Protein AF-A0A920VTR8-F1 (afdb_monomer_lite)

Foldseek 3Di:
DPPDDPVVQLVVLVVQLVV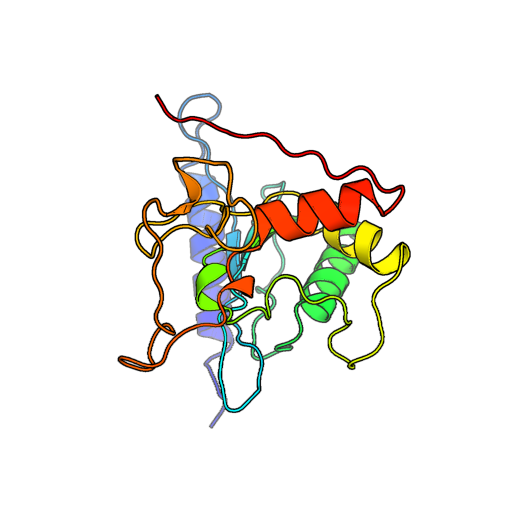QVVPDDPPPDHGWSWDKAFAWLPDPLTATFIWIKTKPDSDDDSGDDYVVNPRFVLVNLVVQVVCVVVVIHIAIEGEPLLLRLLPNDDLAHSVRHGDDPVVVVSCCRHHLYYDQADPQFGLAAACVLVVVDPCRHPRRDQAHPPPPRHGGNNNSSPNSVCVVVVVVPVDDRDDDDDDDD

Structure (mmCIF, N/CA/C/O backbone):
data_AF-A0A920VTR8-F1
#
_entry.id   AF-A0A920VTR8-F1
#
loop_
_atom_site.group_PDB
_atom_site.id
_atom_site.type_symbol
_atom_site.label_atom_id
_atom_site.label_alt_id
_atom_site.label_comp_id
_atom_site.label_asym_id
_atom_site.label_entity_id
_atom_site.label_seq_id
_atom_site.pdbx_PDB_ins_code
_atom_site.Cartn_x
_atom_site.Cartn_y
_atom_site.Cartn_z
_atom_site.occupancy
_atom_site.B_iso_or_equiv
_atom_site.auth_seq_id
_atom_site.auth_comp_id
_atom_site.auth_asym_id
_atom_site.auth_atom_id
_atom_site.pdbx_PDB_model_num
ATOM 1 N N . MET A 1 1 ? 19.580 -7.607 20.323 1.00 50.22 1 MET A N 1
ATOM 2 C CA . MET A 1 1 ? 18.677 -6.484 20.651 1.00 50.22 1 MET A CA 1
ATOM 3 C C . MET A 1 1 ? 17.473 -6.612 19.731 1.00 50.22 1 MET A C 1
ATOM 5 O O . MET A 1 1 ? 17.713 -6.859 18.552 1.00 50.22 1 MET A O 1
ATOM 9 N N . PRO A 1 2 ? 16.225 -6.585 20.230 1.00 65.44 2 PRO A N 1
ATOM 10 C CA . PRO A 1 2 ? 15.064 -6.648 19.347 1.00 65.44 2 PRO A CA 1
ATOM 11 C C . PRO A 1 2 ? 15.108 -5.474 18.361 1.00 65.44 2 PRO A C 1
ATOM 13 O O . PRO A 1 2 ? 15.588 -4.395 18.706 1.00 65.44 2 PRO A O 1
ATOM 16 N N . MET A 1 3 ? 14.662 -5.712 17.125 1.00 71.94 3 MET A N 1
ATOM 17 C CA . MET A 1 3 ? 14.711 -4.729 16.034 1.00 71.94 3 MET A CA 1
ATOM 18 C C . MET A 1 3 ? 13.893 -3.461 16.355 1.00 71.94 3 MET A C 1
ATOM 20 O O . MET A 1 3 ? 14.175 -2.405 15.798 1.00 71.94 3 MET A O 1
ATOM 24 N N . PHE A 1 4 ? 12.921 -3.561 17.270 1.00 74.75 4 PHE A N 1
ATOM 25 C CA . PHE A 1 4 ? 12.119 -2.458 17.801 1.00 74.75 4 PHE A CA 1
ATOM 26 C C . PHE A 1 4 ? 11.520 -2.811 19.176 1.00 74.75 4 PHE A C 1
ATOM 28 O O . PHE A 1 4 ? 11.505 -3.980 19.570 1.00 74.75 4 PHE A O 1
ATOM 35 N N . ASP A 1 5 ? 11.006 -1.808 19.897 1.00 87.00 5 ASP A N 1
ATOM 36 C CA . ASP A 1 5 ? 10.234 -2.001 21.133 1.00 87.00 5 ASP A CA 1
ATOM 37 C C . ASP A 1 5 ? 8.748 -2.226 20.812 1.00 87.00 5 ASP A C 1
ATOM 39 O O . ASP A 1 5 ? 8.039 -1.327 20.354 1.00 87.00 5 ASP A O 1
ATOM 43 N N . TYR A 1 6 ? 8.272 -3.446 21.059 1.00 86.88 6 TYR A N 1
ATOM 44 C CA . TYR A 1 6 ? 6.909 -3.864 20.732 1.00 86.88 6 TYR A CA 1
ATOM 45 C C . TYR A 1 6 ? 5.827 -3.064 21.470 1.00 86.88 6 TYR A C 1
ATOM 47 O O . TYR A 1 6 ? 4.782 -2.752 20.895 1.00 86.88 6 TYR A O 1
ATOM 55 N N . ASN A 1 7 ? 6.069 -2.707 22.733 1.00 90.75 7 ASN A N 1
ATOM 56 C CA . ASN A 1 7 ? 5.087 -1.993 23.546 1.00 90.75 7 ASN A CA 1
ATOM 57 C C . ASN A 1 7 ? 4.967 -0.539 23.100 1.00 90.75 7 ASN A C 1
ATOM 59 O O . ASN A 1 7 ? 3.853 -0.020 23.006 1.00 90.75 7 ASN A O 1
ATOM 63 N N . VAL A 1 8 ? 6.094 0.095 22.769 1.00 91.88 8 VAL A N 1
ATOM 64 C CA . VAL A 1 8 ? 6.104 1.450 22.202 1.00 91.88 8 VAL A CA 1
ATOM 65 C C . VAL A 1 8 ? 5.344 1.478 20.877 1.00 91.88 8 VAL A C 1
ATOM 67 O O . VAL A 1 8 ? 4.466 2.318 20.706 1.00 91.88 8 VAL A O 1
ATOM 70 N N . HIS A 1 9 ? 5.597 0.523 19.976 1.00 90.88 9 HIS A N 1
ATOM 71 C CA . HIS A 1 9 ? 4.894 0.451 18.690 1.00 90.88 9 HIS A CA 1
ATOM 72 C C . HIS A 1 9 ? 3.377 0.284 18.843 1.00 90.88 9 HIS A C 1
ATOM 74 O O . HIS A 1 9 ? 2.613 0.987 18.184 1.00 90.88 9 HIS A O 1
ATOM 80 N N . LYS A 1 10 ? 2.927 -0.611 19.730 1.00 93.62 10 LYS A N 1
ATOM 81 C CA . LYS A 1 10 ? 1.494 -0.801 19.998 1.00 93.62 10 LYS A CA 1
ATOM 82 C C . LYS A 1 10 ? 0.837 0.431 20.606 1.00 93.62 10 LYS A C 1
ATOM 84 O O . LYS A 1 10 ? -0.283 0.770 20.239 1.00 93.62 10 LYS A O 1
ATOM 89 N N . THR A 1 11 ? 1.524 1.085 21.538 1.00 96.25 11 THR A N 1
ATOM 90 C CA . THR A 1 11 ? 0.984 2.265 22.222 1.00 96.25 11 THR A CA 1
ATOM 91 C C . THR A 1 11 ? 0.868 3.434 21.248 1.00 96.25 11 THR A C 1
ATOM 93 O O . THR A 1 11 ? -0.196 4.034 21.163 1.00 96.25 11 THR A O 1
ATOM 96 N N . ALA A 1 12 ? 1.895 3.673 20.426 1.00 95.81 12 ALA A N 1
ATOM 97 C CA . ALA A 1 12 ? 1.856 4.689 19.375 1.00 95.81 12 ALA A CA 1
ATOM 98 C C . ALA A 1 12 ? 0.748 4.416 18.342 1.00 95.81 12 ALA A C 1
ATOM 100 O O . ALA A 1 12 ? 0.019 5.328 17.965 1.00 95.81 12 ALA A O 1
ATOM 101 N N . TRP A 1 13 ? 0.577 3.160 17.912 1.00 97.00 13 TRP A N 1
ATOM 102 C CA . TRP A 1 13 ? -0.510 2.789 17.001 1.00 97.00 13 TRP A CA 1
ATOM 103 C C . TRP A 1 13 ? -1.890 3.084 17.591 1.00 97.00 13 TRP A C 1
ATOM 105 O O . TRP A 1 13 ? -2.723 3.719 16.948 1.00 97.00 13 TRP A O 1
ATOM 115 N N . LYS A 1 14 ? -2.108 2.671 18.842 1.00 97.75 14 LYS A N 1
ATOM 116 C CA . LYS A 1 14 ? -3.344 2.957 19.566 1.00 97.75 14 LYS A CA 1
ATOM 117 C C . LYS A 1 14 ? -3.599 4.464 19.664 1.00 97.75 14 LYS A C 1
ATOM 119 O O . LYS A 1 14 ? -4.710 4.906 19.399 1.00 97.75 14 LYS A O 1
ATOM 124 N N . GLU A 1 15 ? -2.581 5.256 19.997 1.00 97.75 15 GLU A N 1
ATOM 125 C CA . GLU A 1 15 ? -2.702 6.716 20.081 1.00 97.75 15 GLU A CA 1
ATOM 126 C C . GLU A 1 15 ? -3.083 7.354 18.738 1.00 97.75 15 GLU A C 1
ATOM 128 O O . GLU A 1 15 ? -3.915 8.263 18.722 1.00 97.75 15 GLU A O 1
ATOM 133 N N . ILE A 1 16 ? -2.527 6.868 17.620 1.00 96.81 16 ILE A N 1
ATOM 134 C CA . ILE A 1 16 ? -2.886 7.308 16.262 1.00 96.81 16 ILE A CA 1
ATOM 135 C C . ILE A 1 16 ? -4.359 7.008 15.977 1.00 96.81 16 ILE A C 1
ATOM 137 O O . ILE A 1 16 ? -5.099 7.912 15.583 1.00 96.81 16 ILE A O 1
ATOM 141 N N . ALA A 1 17 ? -4.794 5.769 16.216 1.00 97.44 17 ALA A N 1
ATOM 142 C CA . ALA A 1 17 ? -6.168 5.345 15.976 1.00 97.44 17 ALA A CA 1
ATOM 143 C C . ALA A 1 17 ? -7.169 6.147 16.825 1.00 97.44 17 ALA A C 1
ATOM 145 O O . ALA A 1 17 ? -8.130 6.707 16.303 1.00 97.44 17 ALA A O 1
ATOM 146 N N . GLU A 1 18 ? -6.902 6.301 18.124 1.00 97.50 18 GLU A N 1
ATOM 147 C CA . GLU A 1 18 ? -7.742 7.117 19.005 1.00 97.50 18 GLU A CA 1
ATOM 148 C C . GLU A 1 18 ? -7.711 8.605 18.628 1.00 97.50 18 GLU A C 1
ATOM 150 O O . GLU A 1 18 ? -8.688 9.317 18.847 1.00 97.50 18 GLU A O 1
ATOM 155 N N . SER A 1 19 ? -6.603 9.106 18.076 1.00 97.94 19 SER A N 1
ATOM 156 C CA . SER A 1 19 ? -6.522 10.485 17.593 1.00 97.94 19 SER A CA 1
ATOM 157 C C . SER A 1 19 ? -7.385 10.709 16.357 1.00 97.94 19 SER A C 1
ATOM 159 O O . SER A 1 19 ? -8.040 11.747 16.285 1.00 97.94 19 SER A O 1
ATOM 161 N N . ALA A 1 20 ? -7.419 9.760 15.417 1.00 97.38 20 ALA A N 1
ATOM 162 C CA . ALA A 1 20 ? -8.338 9.819 14.283 1.00 97.38 20 ALA A CA 1
ATOM 163 C C . ALA A 1 20 ? -9.785 9.909 14.790 1.00 97.38 20 ALA A C 1
ATOM 165 O O . ALA A 1 20 ? -10.469 10.892 14.524 1.00 97.38 20 ALA A O 1
ATOM 166 N N . GLU A 1 21 ? -10.192 8.984 15.660 1.00 97.06 21 GLU A N 1
ATOM 167 C CA . GLU A 1 21 ? -11.549 8.949 16.219 1.00 97.06 21 GLU A CA 1
ATOM 168 C C . GLU A 1 21 ? -11.934 10.226 16.975 1.00 97.06 21 GLU A C 1
ATOM 170 O O . GLU A 1 21 ? -13.023 10.762 16.781 1.00 97.06 21 GLU A O 1
ATOM 175 N N . ARG A 1 22 ? -11.038 10.769 17.810 1.00 97.69 22 ARG A N 1
ATOM 176 C CA . ARG A 1 22 ? -11.312 12.008 18.562 1.00 97.69 22 ARG A CA 1
ATOM 177 C C . ARG A 1 22 ? -11.532 13.232 17.674 1.00 97.69 22 ARG A C 1
ATOM 179 O O . ARG A 1 22 ? -12.145 14.187 18.142 1.00 97.69 22 ARG A O 1
ATOM 186 N N . ASN A 1 23 ? -10.991 13.234 16.457 1.00 97.50 23 ASN A N 1
ATOM 187 C CA . ASN A 1 23 ? -11.096 14.358 15.526 1.00 97.50 23 ASN A CA 1
ATOM 188 C C . ASN A 1 23 ? -12.103 14.102 14.398 1.00 97.50 23 ASN A C 1
ATOM 190 O O . ASN A 1 23 ? -12.326 14.995 13.585 1.00 97.50 23 ASN A O 1
ATOM 194 N N . TYR A 1 24 ? -12.718 12.919 14.331 1.00 96.62 24 TYR A N 1
ATOM 195 C CA . TYR A 1 24 ? -13.739 12.636 13.336 1.00 96.62 24 TYR A CA 1
ATOM 196 C C . TYR A 1 24 ? -15.007 13.455 13.609 1.00 96.62 24 TYR A C 1
ATOM 198 O O . TYR A 1 24 ? -15.687 13.278 14.621 1.00 96.62 24 TYR A O 1
ATOM 206 N N . GLU A 1 25 ? -15.360 14.333 12.672 1.00 96.88 25 GLU A N 1
ATOM 207 C CA . GLU A 1 25 ? -16.597 15.108 12.699 1.00 96.88 25 GLU A CA 1
ATOM 208 C C . GLU A 1 25 ? -17.406 14.826 11.421 1.00 96.88 25 GLU A C 1
ATOM 210 O O . GLU A 1 25 ? -17.111 15.407 10.369 1.00 96.88 25 GLU A O 1
ATOM 215 N N . PRO A 1 26 ? -18.450 13.973 11.478 1.00 94.56 26 PRO A N 1
ATOM 216 C CA . PRO A 1 26 ? -19.268 13.639 10.315 1.00 94.56 26 PRO A CA 1
ATOM 217 C C . PRO A 1 26 ? -19.757 14.877 9.554 1.00 94.56 26 PRO A C 1
ATOM 219 O O . PRO A 1 26 ? -20.365 15.783 10.127 1.00 94.56 26 PRO A O 1
ATOM 222 N N . GLY A 1 27 ? -19.484 14.917 8.248 1.00 95.75 27 GLY A N 1
ATOM 223 C CA . GLY A 1 27 ? -19.864 16.030 7.371 1.00 95.75 27 GLY A CA 1
ATOM 224 C C . GLY A 1 27 ? -19.030 17.309 7.528 1.00 95.75 27 GLY A C 1
ATOM 225 O O . GLY A 1 27 ? -19.319 18.290 6.846 1.00 95.75 27 GLY A O 1
ATOM 226 N N . LYS A 1 28 ? -18.003 17.317 8.389 1.00 97.19 28 LYS A N 1
ATOM 227 C CA . LYS A 1 28 ? -17.089 18.456 8.577 1.00 97.19 28 LYS A CA 1
ATOM 228 C C . LYS A 1 28 ? -15.625 18.083 8.381 1.00 97.19 28 LYS A C 1
ATOM 230 O O . LYS A 1 28 ? -14.916 18.780 7.664 1.00 97.19 28 LYS A O 1
ATOM 235 N N . PHE A 1 29 ? -15.177 17.002 9.012 1.00 96.25 29 PHE A N 1
ATOM 236 C CA . PHE A 1 29 ? -13.803 16.527 8.930 1.00 96.25 29 PHE A CA 1
ATOM 237 C C . PHE A 1 29 ? -13.770 15.004 9.026 1.00 96.25 29 PHE A C 1
ATOM 239 O O . PHE A 1 29 ? -14.134 14.419 10.044 1.00 96.25 29 PHE A O 1
ATOM 246 N N . THR A 1 30 ? -13.356 14.363 7.935 1.00 94.56 30 THR A N 1
ATOM 247 C CA . THR A 1 30 ? -13.228 12.905 7.871 1.00 94.56 30 THR A CA 1
ATOM 248 C C . THR A 1 30 ? -11.791 12.518 8.165 1.00 94.56 30 THR A C 1
ATOM 250 O O . THR A 1 30 ? -10.864 13.026 7.538 1.00 94.56 30 THR A O 1
ATOM 253 N N . THR A 1 31 ? -11.617 11.606 9.109 1.00 96.06 31 THR A N 1
ATOM 254 C CA . THR A 1 31 ? -10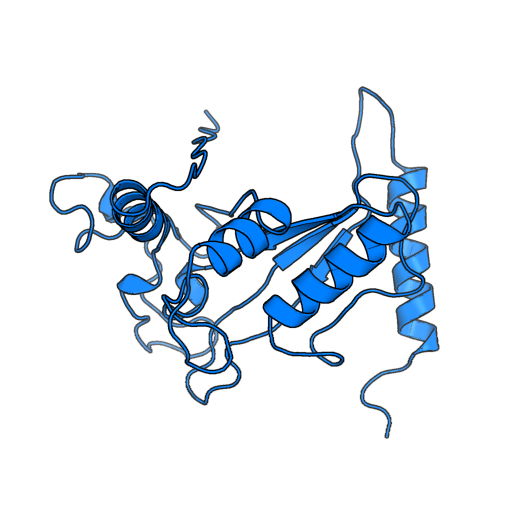.332 11.000 9.446 1.00 96.06 31 THR A CA 1
ATOM 255 C C . THR A 1 31 ? -10.361 9.531 9.074 1.00 96.06 31 THR A C 1
ATOM 257 O O . THR A 1 31 ? -11.423 8.914 9.071 1.00 96.06 31 THR A O 1
ATOM 260 N N . PHE A 1 32 ? -9.185 8.956 8.852 1.00 95.56 32 PHE A N 1
ATOM 261 C CA . PHE A 1 32 ? -9.030 7.525 8.638 1.00 95.56 32 PHE A CA 1
ATOM 262 C C . PHE A 1 32 ? -8.059 6.972 9.670 1.00 95.56 32 PHE A C 1
ATOM 264 O O . PHE A 1 32 ? -7.013 7.575 9.928 1.00 95.56 32 PHE A O 1
ATOM 271 N N . ILE A 1 33 ? -8.387 5.814 10.236 1.00 98.31 33 ILE A N 1
ATOM 272 C CA . ILE A 1 33 ? -7.392 5.009 10.935 1.00 98.31 33 ILE A CA 1
ATOM 273 C C . ILE A 1 33 ? -6.543 4.350 9.853 1.00 98.31 33 ILE A C 1
ATOM 275 O O . ILE A 1 33 ? -7.058 3.637 8.993 1.00 98.31 33 ILE A O 1
ATOM 279 N N . GLY A 1 34 ? -5.242 4.613 9.864 1.00 97.31 34 GLY A N 1
ATOM 280 C CA . GLY A 1 34 ? -4.362 4.124 8.817 1.00 97.31 34 GLY A CA 1
ATOM 281 C C . GLY A 1 34 ? -2.890 4.329 9.123 1.00 97.31 34 GLY A C 1
ATOM 282 O O . GLY A 1 34 ? -2.521 5.035 10.063 1.00 97.31 34 GLY A O 1
ATOM 283 N N . TYR A 1 35 ? -2.047 3.669 8.339 1.00 97.56 35 TYR A N 1
ATOM 284 C CA . TYR A 1 35 ? -0.598 3.694 8.506 1.00 97.56 35 TYR A CA 1
ATOM 285 C C . TYR A 1 35 ? 0.123 3.487 7.171 1.00 97.56 35 TYR A C 1
ATOM 287 O O . TYR A 1 35 ? -0.448 2.960 6.219 1.00 97.56 35 TYR A O 1
ATOM 295 N N . GLU A 1 36 ? 1.402 3.859 7.115 1.00 96.69 36 GLU A N 1
ATOM 296 C CA . GLU A 1 36 ? 2.257 3.557 5.967 1.00 96.69 36 GLU A CA 1
ATOM 297 C C . GLU A 1 36 ? 2.937 2.189 6.149 1.00 96.69 36 GLU A C 1
ATOM 299 O O . GLU A 1 36 ? 3.702 1.963 7.092 1.00 96.69 36 GLU A O 1
ATOM 304 N N . PHE A 1 37 ? 2.682 1.264 5.226 1.00 97.38 37 PHE A N 1
ATOM 305 C CA . PHE A 1 37 ? 3.479 0.060 5.040 1.00 97.38 37 PHE A CA 1
ATOM 306 C C . PHE A 1 37 ? 4.700 0.394 4.176 1.00 97.38 37 PHE A C 1
ATOM 308 O O . PHE A 1 37 ? 4.625 0.474 2.950 1.00 97.38 37 PHE A O 1
ATOM 315 N N . THR A 1 38 ? 5.841 0.593 4.833 1.00 92.81 38 THR A N 1
ATOM 316 C CA . THR A 1 38 ? 7.099 0.997 4.193 1.00 92.81 38 THR A CA 1
ATOM 317 C C . THR A 1 38 ? 7.994 -0.214 3.917 1.00 92.81 38 THR A C 1
ATOM 319 O O . THR A 1 38 ? 8.716 -0.674 4.805 1.00 92.81 38 THR A O 1
ATOM 322 N N . THR A 1 39 ? 7.997 -0.718 2.680 1.00 92.56 39 THR A N 1
ATOM 323 C CA . THR A 1 39 ? 8.918 -1.777 2.226 1.00 92.56 39 THR A CA 1
ATOM 324 C C . THR A 1 39 ? 9.605 -1.422 0.905 1.00 92.56 39 THR A C 1
ATOM 326 O O . THR A 1 39 ? 9.319 -0.398 0.285 1.00 92.56 39 THR A O 1
ATOM 329 N N . ASN A 1 40 ? 10.544 -2.265 0.479 1.00 89.31 40 ASN A N 1
ATOM 330 C CA . ASN A 1 40 ? 11.204 -2.165 -0.813 1.00 89.31 40 ASN A CA 1
ATOM 331 C C . ASN A 1 40 ? 11.309 -3.533 -1.503 1.00 89.31 40 ASN A C 1
ATOM 333 O O . ASN A 1 40 ? 10.991 -4.556 -0.903 1.00 89.31 40 ASN A O 1
ATOM 337 N N . SER A 1 41 ? 11.772 -3.541 -2.751 1.00 83.31 41 SER A N 1
ATOM 338 C CA . SER A 1 41 ? 11.938 -4.734 -3.596 1.00 83.31 41 SER A CA 1
ATOM 339 C C . SER A 1 41 ? 12.882 -5.817 -3.057 1.00 83.31 41 SER A C 1
ATOM 341 O O . SER A 1 41 ? 12.970 -6.883 -3.656 1.00 83.31 41 SER A O 1
ATOM 343 N N . GLY A 1 42 ? 13.614 -5.581 -1.962 1.00 78.31 42 GLY A N 1
ATOM 344 C CA . GLY A 1 42 ? 14.511 -6.564 -1.338 1.00 78.31 42 GLY A CA 1
ATOM 345 C C . GLY A 1 42 ? 15.777 -6.896 -2.136 1.00 78.31 42 GLY A C 1
ATOM 346 O O . GLY A 1 42 ? 16.683 -7.534 -1.603 1.00 78.31 42 GLY A O 1
ATOM 347 N N . ASP A 1 43 ? 15.871 -6.440 -3.384 1.00 76.25 43 ASP A N 1
ATOM 348 C CA . ASP A 1 43 ? 17.051 -6.555 -4.228 1.00 76.25 43 ASP A CA 1
ATOM 349 C C . ASP A 1 43 ? 18.076 -5.440 -3.955 1.00 76.25 43 ASP A C 1
ATOM 351 O O . ASP A 1 43 ? 17.827 -4.453 -3.257 1.00 76.25 43 ASP A O 1
ATOM 355 N N . LEU A 1 44 ? 19.280 -5.614 -4.509 1.00 63.38 44 LEU A N 1
ATOM 356 C CA . LEU A 1 44 ? 20.363 -4.633 -4.387 1.00 63.38 44 LEU A CA 1
ATOM 357 C C . LEU A 1 44 ? 19.992 -3.280 -4.998 1.00 63.38 44 LEU A C 1
ATOM 359 O O . LEU A 1 44 ? 20.488 -2.248 -4.541 1.00 63.38 44 LEU A O 1
ATOM 363 N N . GLU A 1 45 ? 19.119 -3.288 -6.003 1.00 67.38 45 GLU A N 1
ATOM 364 C CA . GLU A 1 45 ? 18.668 -2.090 -6.697 1.00 67.38 45 GLU A CA 1
ATOM 365 C C . GLU A 1 45 ? 17.834 -1.216 -5.758 1.00 67.38 45 GLU A C 1
ATOM 367 O O . GLU A 1 45 ? 18.038 0.002 -5.708 1.00 67.38 45 GLU A O 1
ATOM 372 N N . GLY A 1 46 ? 17.007 -1.834 -4.910 1.00 73.38 46 GLY A N 1
ATOM 373 C CA . GLY A 1 46 ? 16.028 -1.141 -4.089 1.00 73.38 46 GLY A CA 1
ATOM 374 C C . GLY A 1 46 ? 14.952 -0.484 -4.957 1.00 73.38 46 GLY A C 1
ATOM 375 O O . GLY A 1 46 ? 15.199 0.003 -6.056 1.00 73.38 46 GLY A O 1
ATOM 376 N N . GLY A 1 47 ? 13.734 -0.451 -4.449 1.00 85.00 47 GLY A N 1
ATOM 377 C CA . GLY A 1 47 ? 12.602 0.128 -5.156 1.00 85.00 47 GLY A CA 1
ATOM 378 C C . GLY A 1 47 ? 11.470 0.311 -4.175 1.00 85.00 47 GLY A C 1
ATOM 379 O O . GLY A 1 47 ? 11.166 -0.615 -3.427 1.00 85.00 47 GLY A O 1
ATOM 380 N N . ASN A 1 48 ? 10.891 1.505 -4.132 1.00 89.00 48 ASN A N 1
ATOM 381 C CA . ASN A 1 48 ? 9.820 1.812 -3.197 1.00 89.00 48 ASN A CA 1
ATOM 382 C C . ASN A 1 48 ? 8.610 0.926 -3.472 1.00 89.00 48 ASN A C 1
ATOM 384 O O . ASN A 1 48 ? 8.078 0.904 -4.579 1.00 89.00 48 ASN A O 1
ATOM 388 N N . LEU A 1 49 ? 8.164 0.226 -2.437 1.00 93.12 49 LEU A N 1
ATOM 389 C CA . LEU A 1 49 ? 6.940 -0.564 -2.437 1.00 93.12 49 LEU A CA 1
ATOM 390 C C . LEU A 1 49 ? 6.031 -0.084 -1.303 1.00 93.12 49 LEU A C 1
ATOM 392 O O . LEU A 1 49 ? 5.480 -0.878 -0.542 1.00 93.12 49 LEU A O 1
ATOM 396 N N . HIS A 1 50 ? 5.892 1.230 -1.162 1.00 95.00 50 HIS A N 1
ATOM 397 C CA . HIS A 1 50 ? 5.150 1.814 -0.056 1.00 95.00 50 HIS A CA 1
ATOM 398 C C . HIS A 1 50 ? 3.643 1.765 -0.328 1.00 95.00 50 HIS A C 1
ATOM 400 O O . HIS A 1 50 ? 3.211 1.924 -1.474 1.00 95.00 50 HIS A O 1
ATOM 406 N N . ARG A 1 51 ? 2.850 1.548 0.724 1.00 96.94 51 ARG A N 1
ATOM 407 C CA . ARG A 1 51 ? 1.389 1.676 0.689 1.00 96.94 51 ARG A CA 1
ATOM 408 C C . ARG A 1 51 ? 0.885 2.455 1.891 1.00 96.94 51 ARG A C 1
ATOM 410 O O . ARG A 1 51 ? 1.321 2.179 3.004 1.00 96.94 51 ARG A O 1
ATOM 417 N N . ASN A 1 52 ? -0.113 3.307 1.693 1.00 97.94 52 ASN A N 1
ATOM 418 C CA . ASN A 1 52 ? -0.966 3.744 2.797 1.00 97.94 52 ASN A CA 1
ATOM 419 C C . ASN A 1 52 ? -2.076 2.713 2.995 1.00 97.94 52 ASN A C 1
ATOM 421 O O . ASN A 1 52 ? -2.848 2.472 2.073 1.00 97.94 52 ASN A O 1
ATOM 425 N N . VAL A 1 53 ? -2.155 2.100 4.170 1.00 98.44 53 VAL A N 1
ATOM 426 C CA . VAL A 1 53 ? -3.228 1.170 4.534 1.00 98.44 53 VAL A CA 1
ATOM 427 C C . VAL A 1 53 ? -4.265 1.930 5.348 1.00 98.44 53 VAL A C 1
ATOM 429 O O . VAL A 1 53 ? -3.921 2.506 6.380 1.00 98.44 53 VAL A O 1
ATOM 432 N N . LEU A 1 54 ? -5.514 1.940 4.886 1.00 98.12 54 LEU A N 1
ATOM 433 C CA . LEU A 1 54 ? -6.639 2.629 5.518 1.00 98.12 54 LEU A CA 1
ATOM 434 C C . LEU A 1 54 ? -7.709 1.610 5.916 1.00 98.12 54 LEU A C 1
ATOM 436 O O . LEU A 1 54 ? -8.086 0.768 5.102 1.00 98.12 54 LEU A O 1
ATOM 440 N N . PHE A 1 55 ? -8.204 1.697 7.149 1.00 97.94 55 PHE A N 1
ATOM 441 C CA . PHE A 1 55 ? -9.280 0.845 7.657 1.00 97.94 55 PHE A CA 1
ATOM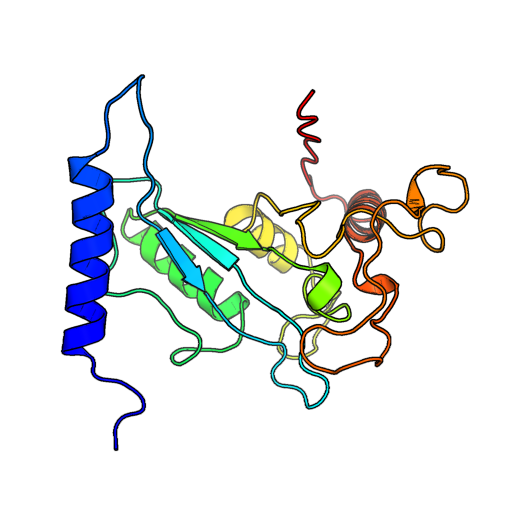 442 C C . PHE A 1 55 ? -10.648 1.490 7.416 1.00 97.94 55 PHE A C 1
ATOM 444 O O . PHE A 1 55 ? -10.799 2.706 7.538 1.00 97.94 55 PHE A O 1
ATOM 451 N N . GLU A 1 56 ? -11.645 0.668 7.079 1.00 95.12 56 GLU A N 1
ATOM 452 C CA . GLU A 1 56 ? -13.010 1.121 6.762 1.00 95.12 56 GLU A CA 1
ATOM 453 C C . GLU A 1 56 ? -13.748 1.685 7.990 1.00 95.12 56 GLU A C 1
ATOM 455 O O . GLU A 1 56 ? -14.607 2.557 7.869 1.00 95.12 56 GLU A O 1
ATOM 460 N N . SER A 1 57 ? -13.422 1.183 9.182 1.00 92.94 57 SER A N 1
ATOM 461 C CA . SER A 1 57 ? -14.172 1.452 10.410 1.00 92.94 57 SER A CA 1
ATOM 462 C C . SER A 1 57 ? -13.283 1.966 11.542 1.00 92.94 57 SER A C 1
ATOM 464 O O . SER A 1 57 ? -12.058 1.964 11.448 1.00 92.94 57 SER A O 1
ATOM 466 N N . SER A 1 58 ? -13.920 2.330 12.655 1.00 94.44 58 SER A N 1
ATOM 467 C CA . SER A 1 58 ? -13.255 2.657 13.922 1.00 94.44 58 SER A CA 1
ATOM 468 C C . SER A 1 58 ? -12.601 1.447 14.606 1.00 94.44 58 SER A C 1
ATOM 470 O O . SER A 1 58 ? -11.905 1.608 15.608 1.00 94.44 58 SER A O 1
ATOM 472 N N . ASN A 1 59 ? -12.833 0.224 14.107 1.00 95.12 59 ASN A N 1
ATOM 473 C CA . ASN A 1 59 ? -12.102 -0.963 14.542 1.00 95.12 59 ASN A CA 1
ATOM 474 C C . ASN A 1 59 ? -10.754 -1.036 13.817 1.00 95.12 59 ASN A C 1
ATOM 476 O O . ASN A 1 59 ? -10.630 -0.645 12.661 1.00 95.12 59 ASN A O 1
ATOM 480 N N . TYR A 1 60 ? -9.741 -1.570 14.493 1.00 95.75 60 TYR A N 1
ATOM 481 C CA . TYR A 1 60 ? -8.382 -1.668 13.968 1.00 95.75 60 TYR A CA 1
ATOM 482 C C . TYR A 1 60 ? -7.644 -2.857 14.598 1.00 95.75 60 TYR A C 1
ATOM 484 O O . TYR A 1 60 ? -8.009 -3.295 15.695 1.00 95.75 60 TYR A O 1
ATOM 492 N N . PRO A 1 61 ? -6.611 -3.416 13.938 1.00 96.56 61 PRO A N 1
ATOM 493 C CA . PRO A 1 61 ? -5.864 -4.533 14.499 1.00 96.56 61 PRO A CA 1
ATOM 494 C C . PRO A 1 61 ? -5.038 -4.074 15.703 1.00 96.56 61 PRO A C 1
ATOM 496 O O . PRO A 1 61 ? -4.649 -2.912 15.800 1.00 96.56 61 PRO A O 1
ATOM 499 N N . GLU A 1 62 ? -4.683 -5.004 16.594 1.00 94.94 62 GLU A N 1
ATOM 500 C CA . GLU A 1 62 ? -3.861 -4.708 17.779 1.00 94.94 62 GLU A CA 1
ATOM 501 C C . GLU A 1 62 ? -2.522 -4.027 17.429 1.00 94.94 62 GLU A C 1
ATOM 503 O O . GLU A 1 62 ? -1.991 -3.234 18.210 1.00 94.94 62 GLU A O 1
ATOM 508 N N . ARG A 1 63 ? -1.981 -4.326 16.244 1.00 94.69 63 ARG A N 1
ATOM 509 C CA . ARG A 1 63 ? -0.844 -3.628 15.645 1.00 94.69 63 ARG A CA 1
ATOM 510 C C . ARG A 1 63 ? -0.927 -3.651 14.113 1.00 94.69 63 ARG A C 1
ATOM 512 O O . ARG A 1 63 ? -1.553 -4.563 13.567 1.00 94.69 63 ARG A O 1
ATOM 519 N N . PRO A 1 64 ? -0.220 -2.746 13.421 1.00 95.88 64 PRO A N 1
ATOM 520 C CA . PRO A 1 64 ? -0.052 -2.806 11.972 1.00 95.88 64 PRO A CA 1
ATOM 521 C C . PRO A 1 64 ? 0.785 -4.012 11.512 1.00 95.88 64 PRO A C 1
ATOM 523 O O . PRO A 1 64 ? 1.671 -4.478 12.244 1.00 95.88 64 PRO A O 1
ATOM 526 N N . TRP A 1 65 ? 0.548 -4.471 10.279 1.00 96.75 65 TRP A N 1
ATOM 527 C CA . TRP A 1 65 ? 1.471 -5.342 9.541 1.00 96.75 65 TRP A CA 1
ATOM 528 C C . TRP A 1 65 ? 2.593 -4.505 8.934 1.00 96.75 65 TRP A C 1
ATOM 530 O O . TRP A 1 65 ? 2.333 -3.489 8.290 1.00 96.75 65 TRP A O 1
ATOM 540 N N . THR A 1 66 ? 3.845 -4.902 9.134 1.00 94.19 66 THR A N 1
ATOM 541 C CA . THR A 1 66 ? 5.019 -4.081 8.807 1.00 94.19 66 THR A CA 1
ATOM 542 C C . THR A 1 66 ? 6.029 -4.848 7.963 1.00 94.19 66 THR A C 1
ATOM 544 O O . THR A 1 66 ? 5.972 -6.071 7.862 1.00 94.19 66 THR A O 1
ATOM 547 N N . ARG A 1 67 ? 7.038 -4.150 7.425 1.00 92.50 67 ARG A N 1
ATOM 548 C CA . ARG A 1 67 ? 8.144 -4.797 6.693 1.00 92.50 67 ARG A CA 1
ATOM 549 C C . ARG A 1 67 ? 8.912 -5.847 7.502 1.00 92.50 67 ARG A C 1
ATOM 551 O O . ARG A 1 67 ? 9.674 -6.618 6.932 1.00 92.50 67 ARG A O 1
ATOM 558 N N . ILE A 1 68 ? 8.797 -5.802 8.832 1.00 91.75 68 ILE A N 1
ATOM 559 C CA . ILE A 1 68 ? 9.453 -6.749 9.739 1.00 91.75 68 ILE A CA 1
ATOM 560 C C . ILE A 1 68 ? 8.708 -8.087 9.734 1.00 91.75 68 ILE A C 1
ATOM 562 O O . ILE A 1 68 ? 9.327 -9.124 9.949 1.00 91.75 68 ILE A O 1
ATOM 566 N N . ASP A 1 69 ? 7.403 -8.059 9.458 1.00 94.44 69 ASP A N 1
ATOM 567 C CA . ASP A 1 69 ? 6.581 -9.251 9.271 1.00 94.44 69 ASP A CA 1
ATOM 568 C C . ASP A 1 69 ? 6.840 -9.873 7.893 1.00 94.44 69 ASP A C 1
ATOM 570 O O . ASP A 1 69 ? 7.133 -11.062 7.795 1.00 94.44 69 ASP A O 1
ATOM 574 N N . SER A 1 70 ? 6.781 -9.059 6.834 1.00 95.19 70 SER A N 1
ATOM 575 C CA . SER A 1 70 ? 7.194 -9.442 5.483 1.00 95.19 70 SER A CA 1
ATOM 576 C C . SER A 1 70 ? 7.456 -8.216 4.614 1.00 95.19 70 SER A C 1
ATOM 578 O O . SER A 1 70 ? 6.790 -7.189 4.746 1.00 95.19 70 SER A O 1
ATOM 580 N N . MET A 1 71 ? 8.409 -8.336 3.690 1.00 93.25 71 MET A N 1
ATOM 581 C CA . MET A 1 71 ? 8.645 -7.334 2.650 1.00 93.25 71 MET A CA 1
ATOM 582 C C . MET A 1 71 ? 7.725 -7.503 1.435 1.00 93.25 71 MET A C 1
ATOM 584 O O . MET A 1 71 ? 7.638 -6.574 0.635 1.00 93.25 71 MET A O 1
ATOM 588 N N . ASN A 1 72 ? 7.057 -8.653 1.306 1.00 94.44 72 ASN A N 1
ATOM 589 C CA . ASN A 1 72 ? 6.190 -8.998 0.186 1.00 94.44 72 ASN A CA 1
ATOM 590 C C . ASN A 1 72 ? 4.807 -8.325 0.333 1.00 94.44 72 ASN A C 1
ATOM 592 O O . ASN A 1 72 ? 4.106 -8.599 1.313 1.00 94.44 72 ASN A O 1
ATOM 596 N N . PRO A 1 73 ? 4.367 -7.489 -0.628 1.00 94.56 73 PRO A N 1
ATOM 597 C CA . PRO A 1 73 ? 3.012 -6.935 -0.638 1.00 94.56 73 PRO A CA 1
ATOM 598 C C . PRO A 1 73 ? 1.898 -7.991 -0.632 1.00 94.56 73 PRO A C 1
ATOM 600 O O . PRO A 1 73 ? 0.857 -7.766 -0.026 1.00 94.56 73 PRO A O 1
ATOM 603 N N . GLU A 1 74 ? 2.113 -9.162 -1.229 1.00 95.88 74 GLU A N 1
ATOM 604 C CA . GLU A 1 74 ? 1.116 -10.242 -1.249 1.00 95.88 74 GLU A CA 1
ATOM 605 C C . GLU A 1 74 ? 0.853 -10.805 0.158 1.00 95.88 74 GLU A C 1
ATOM 607 O O . GLU A 1 74 ? -0.263 -11.228 0.467 1.00 95.88 74 GLU A O 1
ATOM 612 N N . ASP A 1 75 ? 1.853 -10.772 1.046 1.00 98.19 75 ASP A N 1
ATOM 613 C CA . ASP A 1 75 ? 1.675 -11.171 2.445 1.00 98.19 75 ASP A CA 1
ATOM 614 C C . ASP A 1 75 ? 0.879 -10.117 3.226 1.00 98.19 75 ASP A C 1
ATOM 616 O O . ASP A 1 75 ? 0.059 -10.476 4.074 1.00 98.19 75 ASP A O 1
ATOM 620 N N . LEU A 1 76 ? 1.069 -8.826 2.911 1.00 98.38 76 LEU A N 1
ATOM 621 C CA . LEU A 1 76 ? 0.221 -7.748 3.433 1.00 98.38 76 LEU A CA 1
ATOM 622 C C . LEU A 1 76 ? -1.232 -7.965 2.993 1.00 98.38 76 LEU A C 1
ATOM 624 O O . LEU A 1 76 ? -2.126 -7.960 3.835 1.00 98.38 76 LEU A O 1
ATOM 628 N N . TRP A 1 77 ? -1.472 -8.204 1.704 1.00 98.31 77 TRP A N 1
ATOM 629 C CA . TRP A 1 77 ? -2.816 -8.452 1.179 1.00 98.31 77 TRP A CA 1
ATOM 630 C C . TRP A 1 77 ? -3.448 -9.709 1.790 1.00 98.31 77 TRP A C 1
ATOM 632 O O . TRP A 1 77 ? -4.619 -9.705 2.156 1.00 98.31 77 TRP A O 1
ATOM 642 N N . SER A 1 78 ? -2.662 -10.771 1.993 1.00 98.56 78 SER A N 1
ATOM 643 C CA . SER A 1 78 ? -3.124 -11.994 2.664 1.00 98.56 78 SER A CA 1
ATOM 644 C C . SER A 1 78 ? -3.514 -11.737 4.120 1.00 98.56 78 SER A C 1
ATOM 646 O O . SER A 1 78 ? -4.423 -12.371 4.654 1.00 98.56 78 SER A O 1
ATOM 648 N N . TRP A 1 79 ? -2.809 -10.833 4.802 1.00 98.56 79 TRP A N 1
ATOM 649 C CA . TRP A 1 79 ? -3.165 -10.396 6.149 1.00 98.56 79 TRP A CA 1
ATOM 650 C C . TRP A 1 79 ? -4.434 -9.538 6.154 1.00 98.56 79 TRP A C 1
ATOM 652 O O . TRP A 1 79 ? -5.293 -9.761 7.005 1.00 98.56 79 TRP A O 1
ATOM 662 N N . MET A 1 80 ? -4.597 -8.633 5.186 1.00 98.62 80 MET A N 1
ATOM 663 C CA . MET A 1 80 ? -5.821 -7.842 5.014 1.00 98.62 80 MET A CA 1
ATOM 664 C C . MET A 1 80 ? -7.041 -8.737 4.768 1.00 98.62 80 MET A C 1
ATOM 666 O O . MET A 1 80 ? -8.063 -8.558 5.424 1.00 98.62 80 MET A O 1
ATOM 670 N N . ASP A 1 81 ? -6.923 -9.757 3.912 1.00 98.44 81 ASP A N 1
ATOM 671 C CA . ASP A 1 81 ? -7.993 -10.736 3.677 1.00 98.44 81 ASP A CA 1
ATOM 672 C C . ASP A 1 81 ? -8.392 -11.468 4.974 1.00 98.44 81 ASP A C 1
ATOM 674 O O . ASP A 1 81 ? -9.576 -11.598 5.272 1.00 98.44 81 ASP A O 1
ATOM 678 N N . LYS A 1 82 ? -7.420 -11.863 5.811 1.00 98.44 82 LYS A N 1
ATOM 679 C CA . LYS A 1 82 ? -7.704 -12.481 7.122 1.00 98.44 82 LYS A CA 1
ATOM 680 C C . LYS A 1 82 ? -8.411 -11.533 8.088 1.00 98.44 82 LYS A C 1
ATOM 682 O O . LYS A 1 82 ? -9.209 -11.986 8.902 1.00 98.44 82 LYS A O 1
ATOM 687 N N . LEU A 1 83 ? -8.096 -10.237 8.054 1.00 98.25 83 LEU A N 1
ATOM 688 C CA . LEU A 1 83 ? -8.824 -9.246 8.849 1.00 98.25 83 LEU A CA 1
ATOM 689 C C . LEU A 1 83 ? -10.255 -9.083 8.334 1.00 98.25 83 LEU A C 1
ATOM 691 O O . LEU A 1 83 ? -11.187 -9.038 9.140 1.00 98.25 83 LEU A O 1
ATOM 695 N N . ARG A 1 84 ? -10.438 -9.085 7.011 1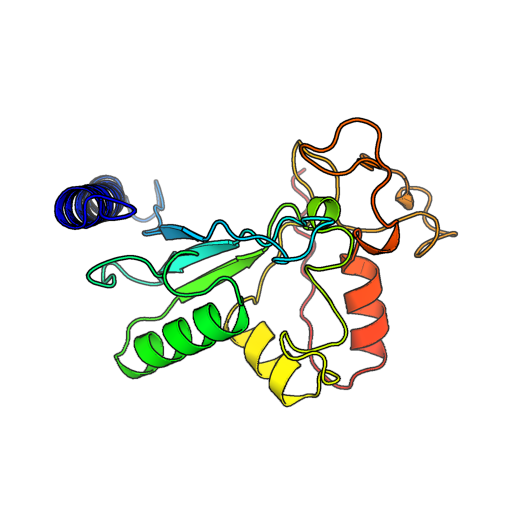.00 97.94 84 ARG A N 1
ATOM 696 C CA . ARG A 1 84 ? -11.755 -9.011 6.375 1.00 97.94 84 ARG A CA 1
ATOM 697 C C . ARG A 1 84 ? -12.640 -10.195 6.766 1.00 97.94 84 ARG A C 1
ATOM 699 O O . ARG A 1 84 ? -13.802 -9.982 7.102 1.00 97.94 84 ARG A O 1
ATOM 706 N N . ASP A 1 85 ? -12.084 -11.405 6.854 1.00 98.06 85 ASP A N 1
ATOM 707 C CA . ASP A 1 85 ? -12.787 -12.600 7.359 1.00 98.06 85 ASP A CA 1
ATOM 708 C C . ASP A 1 85 ? -13.271 -12.452 8.815 1.00 98.06 85 ASP A C 1
ATOM 710 O O . ASP A 1 85 ? -14.227 -13.105 9.236 1.00 98.06 85 ASP A O 1
ATOM 714 N N . LEU A 1 86 ? -12.628 -11.577 9.592 1.00 97.19 86 LEU A N 1
ATOM 715 C CA . LEU A 1 86 ? -12.999 -11.237 10.968 1.00 97.19 86 LEU A CA 1
ATOM 716 C C . LEU A 1 86 ? -13.904 -9.994 11.054 1.00 97.19 86 LEU A C 1
ATOM 718 O O . LEU A 1 86 ? -14.190 -9.524 12.156 1.00 97.19 86 LEU A O 1
ATOM 722 N N . GLY A 1 87 ? -14.365 -9.465 9.917 1.00 97.25 87 GLY A N 1
ATOM 723 C CA . GLY A 1 87 ? -15.222 -8.281 9.840 1.00 97.25 87 GLY A CA 1
ATOM 724 C C . GLY A 1 87 ? -14.476 -6.949 9.944 1.00 97.25 87 GLY A C 1
ATOM 725 O O . GLY A 1 87 ? -15.095 -5.939 10.271 1.00 97.25 87 GLY A O 1
ATOM 726 N N . LEU A 1 88 ? -13.162 -6.936 9.702 1.00 97.69 88 LEU A N 1
ATOM 727 C CA . LEU A 1 88 ? -12.338 -5.730 9.682 1.00 97.69 88 LEU A CA 1
ATOM 728 C C . LEU A 1 88 ? -11.766 -5.502 8.279 1.00 97.69 88 LEU A C 1
ATOM 730 O O . LEU A 1 88 ? -10.758 -6.104 7.914 1.00 97.69 88 LEU A O 1
ATOM 734 N N . ASP A 1 89 ? -12.397 -4.620 7.505 1.00 97.56 89 ASP A N 1
ATOM 735 C CA . ASP A 1 89 ? -11.956 -4.319 6.144 1.00 97.56 89 ASP A CA 1
ATOM 736 C C . ASP A 1 89 ? -10.945 -3.160 6.082 1.00 97.56 89 ASP A C 1
ATOM 738 O O . ASP A 1 89 ? -10.906 -2.262 6.934 1.00 97.56 89 ASP A O 1
ATOM 742 N N . SER A 1 90 ? -10.098 -3.199 5.057 1.00 97.94 90 SER A N 1
ATOM 743 C CA . SER A 1 90 ? -9.105 -2.178 4.742 1.00 97.94 90 SER A CA 1
ATOM 744 C C . SER A 1 90 ? -8.728 -2.191 3.263 1.00 97.94 90 SER A C 1
ATOM 746 O O . SER A 1 90 ? -8.864 -3.203 2.573 1.00 97.94 90 SER A O 1
ATOM 748 N N . ILE A 1 91 ? -8.184 -1.065 2.804 1.00 98.38 91 ILE A N 1
ATOM 749 C CA . ILE A 1 91 ? -7.534 -0.931 1.498 1.00 98.38 91 ILE A CA 1
ATOM 750 C C . ILE A 1 91 ? -6.083 -0.492 1.676 1.00 98.38 91 ILE A C 1
ATOM 752 O O . ILE A 1 91 ? -5.742 0.192 2.640 1.00 98.38 91 ILE A O 1
ATOM 756 N N . ALA A 1 92 ? -5.234 -0.850 0.724 1.00 98.38 92 ALA A N 1
ATOM 757 C CA . ALA A 1 92 ? -3.864 -0.392 0.593 1.00 98.38 92 ALA A CA 1
ATOM 758 C C . ALA A 1 92 ? -3.748 0.480 -0.662 1.00 98.38 92 ALA A C 1
ATOM 760 O O . ALA A 1 92 ? -4.256 0.137 -1.721 1.00 98.38 92 ALA A O 1
ATOM 761 N N . ILE A 1 93 ? -3.081 1.622 -0.553 1.00 96.75 93 ILE A N 1
ATOM 762 C CA . ILE A 1 93 ? -2.929 2.588 -1.642 1.00 96.75 93 ILE A CA 1
ATOM 763 C C . ILE A 1 93 ? -1.446 2.657 -1.987 1.00 96.75 93 ILE A C 1
ATOM 765 O O . ILE A 1 93 ? -0.689 3.285 -1.235 1.00 96.75 93 ILE A O 1
ATOM 769 N N . PRO A 1 94 ? -0.996 2.009 -3.074 1.00 94.44 94 PRO A N 1
ATOM 770 C CA . PRO A 1 94 ? 0.371 2.147 -3.543 1.00 94.44 94 PRO A CA 1
ATOM 771 C C . PRO A 1 94 ? 0.662 3.593 -3.906 1.00 94.44 94 PRO A C 1
ATOM 773 O O . PRO A 1 94 ? -0.148 4.258 -4.558 1.00 94.44 94 PRO A O 1
ATOM 776 N N . HIS A 1 95 ? 1.830 4.067 -3.495 1.00 92.75 95 HIS A N 1
ATOM 777 C CA . HIS A 1 95 ? 2.263 5.425 -3.780 1.00 92.75 95 HIS A CA 1
ATOM 778 C C . HIS A 1 95 ? 3.744 5.480 -4.120 1.00 92.75 95 HIS A C 1
ATOM 780 O O . HIS A 1 95 ? 4.512 4.574 -3.772 1.00 92.75 95 HIS A O 1
ATOM 786 N N . ASN A 1 96 ? 4.142 6.553 -4.809 1.00 88.81 96 ASN A N 1
ATOM 787 C CA . ASN A 1 96 ? 5.517 6.778 -5.247 1.00 88.81 96 ASN A CA 1
ATOM 788 C C . ASN A 1 96 ? 6.057 5.624 -6.120 1.00 88.81 96 ASN A C 1
ATOM 790 O O . ASN A 1 96 ? 7.192 5.158 -5.955 1.00 88.81 96 ASN A O 1
ATOM 794 N N . SER A 1 97 ? 5.202 5.129 -7.021 1.00 87.75 97 SER A N 1
ATOM 795 C CA . SER A 1 97 ? 5.461 3.972 -7.885 1.00 87.75 97 SER A CA 1
ATOM 796 C C . SER A 1 97 ? 6.579 4.229 -8.895 1.00 87.75 97 SER A C 1
ATOM 798 O O . SER A 1 97 ? 7.358 3.323 -9.184 1.00 87.75 97 SER A O 1
ATOM 800 N N . ASN A 1 98 ? 6.746 5.469 -9.353 1.00 85.75 98 ASN A N 1
ATOM 801 C CA . ASN A 1 98 ? 7.899 5.927 -10.131 1.00 85.75 98 ASN A CA 1
ATOM 802 C C . ASN A 1 98 ? 9.242 5.647 -9.422 1.00 85.75 98 ASN A C 1
ATOM 804 O O . ASN A 1 98 ? 10.247 5.319 -10.056 1.00 85.75 98 ASN A O 1
ATOM 808 N N . GLY A 1 99 ? 9.247 5.690 -8.086 1.00 87.81 99 GLY A N 1
ATOM 809 C CA . GLY A 1 99 ? 10.380 5.323 -7.239 1.00 87.81 99 GLY A CA 1
ATOM 810 C C . GLY A 1 99 ? 10.582 3.819 -7.039 1.00 87.81 99 GLY A C 1
ATOM 811 O O . GLY A 1 99 ? 11.502 3.424 -6.319 1.00 87.81 99 GLY A O 1
ATOM 812 N N . SER A 1 100 ? 9.738 2.971 -7.630 1.00 87.50 100 SER A N 1
ATOM 813 C CA . SER A 1 100 ? 9.827 1.511 -7.507 1.00 87.50 100 SER A CA 1
ATOM 814 C C . SER A 1 100 ? 10.834 0.876 -8.457 1.00 87.50 100 SER A C 1
ATOM 816 O O . SER A 1 100 ? 11.144 -0.296 -8.282 1.00 87.50 100 SER A O 1
ATOM 818 N N . ASN A 1 101 ? 11.340 1.615 -9.454 1.00 85.50 101 ASN A N 1
ATOM 819 C CA . ASN A 1 101 ? 12.188 1.068 -10.519 1.00 85.50 101 ASN A CA 1
ATOM 820 C C . ASN A 1 101 ? 11.507 -0.117 -11.246 1.00 85.50 101 ASN A C 1
ATOM 822 O O . ASN A 1 101 ? 12.113 -1.166 -11.448 1.00 85.50 101 ASN A O 1
ATOM 826 N N . GLY A 1 102 ? 10.213 0.028 -11.560 1.00 82.56 102 GLY A N 1
ATOM 827 C CA . GLY A 1 102 ? 9.406 -0.978 -12.264 1.00 82.56 102 GLY A CA 1
ATOM 828 C C . GLY A 1 102 ? 8.802 -2.064 -11.370 1.00 82.56 102 GLY A C 1
ATOM 829 O O . GLY A 1 102 ? 8.038 -2.897 -11.849 1.00 82.56 102 GLY A O 1
ATOM 830 N N . ARG A 1 103 ? 9.103 -2.059 -10.066 1.00 85.69 103 ARG A N 1
ATOM 831 C CA . ARG A 1 103 ? 8.749 -3.150 -9.145 1.00 85.69 103 ARG A CA 1
ATOM 832 C C . ARG A 1 103 ? 7.315 -3.087 -8.606 1.00 85.69 103 ARG A C 1
ATOM 834 O O . ARG A 1 103 ? 6.808 -4.086 -8.113 1.00 85.69 103 ARG A O 1
ATOM 841 N N . MET A 1 104 ? 6.642 -1.935 -8.660 1.00 87.88 104 MET A N 1
ATOM 842 C CA . MET A 1 104 ? 5.297 -1.792 -8.070 1.00 87.88 104 MET A CA 1
ATOM 843 C C . MET A 1 104 ? 4.209 -2.571 -8.834 1.00 87.88 104 MET A C 1
ATOM 845 O O . MET A 1 104 ? 3.206 -2.995 -8.251 1.00 87.88 104 MET A O 1
ATOM 849 N N . PHE A 1 105 ? 4.404 -2.753 -10.139 1.00 85.00 105 PHE A N 1
ATOM 850 C CA . PHE A 1 105 ? 3.432 -3.339 -11.065 1.00 85.00 105 PHE A CA 1
ATOM 851 C C . PHE A 1 105 ? 4.109 -4.377 -11.963 1.00 85.00 105 PHE A C 1
ATOM 853 O O . PHE A 1 105 ? 4.055 -4.318 -13.191 1.00 85.00 105 PHE A O 1
ATOM 860 N N . GLU A 1 106 ? 4.820 -5.314 -11.339 1.00 81.44 106 GLU A N 1
ATOM 861 C CA . GLU A 1 106 ? 5.435 -6.414 -12.071 1.00 81.44 106 GLU A CA 1
ATOM 862 C C . GLU A 1 106 ? 4.391 -7.348 -12.678 1.00 81.44 106 GLU A C 1
ATOM 864 O O . GLU A 1 106 ? 3.329 -7.592 -12.110 1.00 81.44 106 GLU A O 1
ATOM 869 N N . THR A 1 107 ? 4.758 -7.962 -13.803 1.00 82.56 107 THR A N 1
ATOM 870 C CA . THR A 1 107 ? 4.011 -9.076 -14.401 1.00 82.56 107 THR A CA 1
ATOM 871 C C . THR A 1 107 ? 4.364 -10.421 -13.756 1.00 82.56 107 THR A C 1
ATOM 873 O O . THR A 1 107 ? 4.168 -11.487 -14.348 1.00 82.56 107 THR A O 1
ATOM 876 N N . LYS A 1 108 ? 4.908 -10.38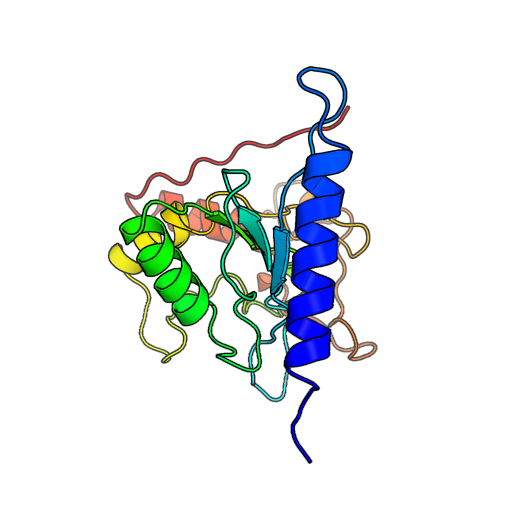4 -12.539 1.00 85.56 108 LYS A N 1
ATOM 877 C CA . LYS A 1 108 ? 5.299 -11.551 -11.762 1.00 85.56 108 LYS A CA 1
ATOM 878 C C . LYS A 1 108 ? 4.842 -11.404 -10.320 1.00 85.56 108 LYS A C 1
ATOM 880 O O . LYS A 1 108 ? 4.853 -10.305 -9.775 1.00 85.56 108 LYS A O 1
ATOM 885 N N . TYR A 1 109 ? 4.483 -12.533 -9.725 1.00 89.69 109 TYR A N 1
ATOM 886 C CA . TYR A 1 109 ? 4.399 -12.677 -8.282 1.00 89.69 109 TYR A CA 1
ATOM 887 C C . TYR A 1 109 ? 5.765 -12.413 -7.647 1.00 89.69 109 TYR A C 1
ATOM 889 O O . TYR A 1 109 ? 6.811 -12.582 -8.284 1.00 89.69 109 TYR A O 1
ATOM 897 N N . TRP A 1 110 ? 5.768 -12.145 -6.346 1.00 89.56 110 TRP A N 1
ATOM 898 C CA . TRP A 1 110 ? 6.977 -11.995 -5.537 1.00 89.56 110 TRP A CA 1
ATOM 899 C C . TRP A 1 110 ? 7.930 -13.194 -5.644 1.00 89.56 110 TRP A C 1
ATOM 901 O O . TRP A 1 110 ? 9.150 -13.047 -5.599 1.00 89.56 110 TRP A O 1
ATOM 911 N N . ASN A 1 111 ? 7.389 -14.403 -5.825 1.00 90.44 111 ASN A N 1
ATOM 912 C CA . ASN A 1 111 ? 8.177 -15.627 -6.008 1.00 90.44 111 ASN A CA 1
ATOM 913 C C . ASN A 1 111 ? 8.786 -15.785 -7.423 1.00 90.44 111 ASN A C 1
ATOM 915 O O . ASN A 1 111 ? 9.486 -16.765 -7.682 1.00 90.44 111 ASN A O 1
ATOM 919 N N . GLY A 1 112 ? 8.511 -14.856 -8.344 1.00 90.44 112 GLY A N 1
ATOM 920 C CA . GLY A 1 112 ? 9.023 -14.829 -9.713 1.00 90.44 112 GLY A CA 1
ATOM 921 C C . GLY A 1 112 ? 8.182 -15.568 -10.761 1.00 90.44 112 GLY A C 1
ATOM 922 O O . GLY A 1 112 ? 8.536 -15.521 -11.944 1.00 90.44 112 GLY A O 1
ATOM 923 N N . SER A 1 113 ? 7.093 -16.238 -10.370 1.00 90.75 113 SER A N 1
ATOM 924 C CA . SER A 1 113 ? 6.116 -16.807 -11.313 1.00 90.75 113 SER A CA 1
ATOM 925 C C . SER A 1 113 ? 5.295 -15.706 -11.989 1.00 90.75 113 SER A C 1
ATOM 927 O O . SER A 1 113 ? 5.182 -14.612 -11.451 1.00 90.75 113 SER A O 1
ATOM 929 N N . LEU A 1 114 ? 4.767 -15.956 -13.189 1.00 88.62 114 LEU A N 1
ATOM 930 C CA . LEU A 1 114 ? 3.940 -14.970 -13.897 1.00 88.62 114 LEU A CA 1
ATOM 931 C C . LEU A 1 114 ? 2.602 -14.779 -13.181 1.00 88.62 114 LEU A C 1
ATOM 933 O O . LEU A 1 114 ? 2.029 -15.758 -12.709 1.00 88.62 114 LEU A O 1
ATOM 937 N N . VAL A 1 115 ? 2.121 -13.537 -13.133 1.00 85.81 115 VAL A N 1
ATOM 938 C CA . VAL A 1 115 ? 0.786 -13.229 -12.598 1.00 85.81 115 VAL A CA 1
ATOM 939 C C . VAL A 1 115 ? -0.321 -13.802 -13.482 1.00 85.81 115 VAL A C 1
ATOM 941 O O . VAL A 1 115 ? -0.138 -13.975 -14.689 1.00 85.81 115 VAL A O 1
ATOM 944 N N . ASP A 1 116 ? -1.471 -14.065 -12.871 1.00 85.06 116 ASP A N 1
ATOM 945 C CA . ASP A 1 116 ? -2.679 -14.565 -13.522 1.00 85.06 116 ASP A CA 1
ATOM 946 C C . ASP A 1 116 ? -3.924 -13.762 -13.089 1.00 85.06 116 ASP A C 1
ATOM 948 O O . ASP A 1 116 ? -3.830 -12.751 -12.383 1.00 85.06 116 ASP A O 1
ATOM 952 N N . ASP A 1 117 ? -5.108 -14.215 -13.504 1.00 87.56 117 ASP A N 1
ATOM 953 C CA . ASP A 1 117 ? -6.379 -13.585 -13.134 1.00 87.56 117 ASP A CA 1
ATOM 954 C C . ASP A 1 117 ? -6.610 -13.578 -11.609 1.00 87.56 117 ASP A C 1
ATOM 956 O O . ASP A 1 117 ? -7.190 -12.633 -11.072 1.00 87.56 117 ASP A O 1
ATOM 960 N N . GLN A 1 118 ? -6.109 -14.585 -10.878 1.00 90.62 118 GLN A N 1
ATOM 961 C CA . GLN A 1 118 ? -6.233 -14.634 -9.418 1.00 90.62 118 GLN A CA 1
ATOM 962 C C . GLN A 1 118 ? -5.394 -13.542 -8.758 1.00 90.62 118 GLN A C 1
ATOM 964 O O . GLN A 1 118 ? -5.833 -12.951 -7.770 1.00 90.62 118 GLN A O 1
ATOM 969 N N . TYR A 1 119 ? -4.210 -13.243 -9.301 1.00 90.19 119 TYR A N 1
ATOM 970 C CA . TYR A 1 119 ? -3.418 -12.094 -8.865 1.00 90.19 119 TYR A CA 1
ATOM 971 C C . TYR A 1 119 ? -4.148 -10.773 -9.118 1.00 90.19 119 TYR A C 1
ATOM 973 O O . TYR A 1 119 ? -4.175 -9.920 -8.231 1.00 90.19 119 TYR A O 1
ATOM 981 N N . ALA A 1 120 ? -4.758 -10.600 -10.296 1.00 87.06 120 ALA A N 1
ATOM 982 C CA . ALA A 1 120 ? -5.518 -9.390 -10.607 1.00 87.06 120 ALA A CA 1
ATOM 983 C C . ALA A 1 120 ? -6.665 -9.182 -9.612 1.00 87.06 120 ALA A C 1
ATOM 985 O O . ALA A 1 120 ? -6.773 -8.105 -9.032 1.00 87.06 120 ALA A O 1
ATOM 986 N N . ASP A 1 121 ? -7.460 -10.218 -9.335 1.00 89.31 121 ASP A N 1
ATOM 987 C CA . ASP A 1 121 ? -8.540 -10.157 -8.344 1.00 89.31 121 ASP A CA 1
ATOM 988 C C . ASP A 1 121 ? -8.011 -9.925 -6.920 1.00 89.31 121 ASP A C 1
ATOM 990 O O . ASP A 1 121 ? -8.639 -9.229 -6.116 1.00 89.31 121 ASP A O 1
ATOM 994 N N . PHE A 1 122 ? -6.850 -10.497 -6.586 1.00 93.31 122 PHE A N 1
ATOM 995 C CA . PHE A 1 122 ? -6.189 -10.309 -5.294 1.00 93.31 122 PHE A CA 1
ATOM 996 C C . PHE A 1 122 ? -5.711 -8.884 -5.078 1.00 93.31 122 PHE A C 1
ATOM 998 O O . PHE A 1 122 ? -5.936 -8.307 -4.009 1.00 93.31 122 PHE A O 1
ATOM 1005 N N . ARG A 1 123 ? -5.121 -8.296 -6.113 1.00 93.50 123 ARG A N 1
ATOM 1006 C CA . ARG A 1 123 ? -4.714 -6.905 -6.101 1.00 93.50 123 ARG A CA 1
ATOM 1007 C C . ARG A 1 123 ? -5.922 -5.984 -6.119 1.00 93.50 123 ARG A C 1
ATOM 1009 O O . ARG A 1 123 ? -6.000 -5.125 -5.262 1.00 93.50 123 ARG A O 1
ATOM 1016 N N . MET A 1 124 ? -6.885 -6.166 -7.018 1.00 90.81 124 MET A N 1
ATOM 1017 C CA . MET A 1 124 ? -8.023 -5.250 -7.168 1.00 90.81 124 MET A CA 1
ATOM 1018 C C . MET A 1 124 ? -8.866 -5.123 -5.897 1.00 90.81 124 MET A C 1
ATOM 1020 O O . MET A 1 124 ? -9.357 -4.036 -5.606 1.00 90.81 124 MET A O 1
ATOM 1024 N N . ARG A 1 125 ? -9.018 -6.201 -5.114 1.00 94.88 125 ARG A N 1
ATOM 1025 C CA . ARG A 1 125 ? -9.749 -6.130 -3.838 1.00 94.88 125 ARG A CA 1
ATOM 1026 C C . ARG A 1 125 ? -8.969 -5.439 -2.713 1.00 94.88 125 ARG A C 1
ATOM 1028 O O . ARG A 1 125 ? -9.595 -4.909 -1.806 1.00 94.88 125 ARG A O 1
ATOM 1035 N N . ASN A 1 126 ? -7.634 -5.459 -2.750 1.00 97.50 126 ASN A N 1
ATOM 1036 C CA . ASN A 1 126 ? -6.787 -4.910 -1.682 1.00 97.50 126 ASN A CA 1
ATOM 1037 C C . ASN A 1 126 ? -6.165 -3.551 -2.036 1.00 97.50 126 ASN A C 1
ATOM 1039 O O . ASN A 1 126 ? -5.993 -2.719 -1.157 1.00 97.50 126 ASN A O 1
ATOM 1043 N N . GLU A 1 127 ? -5.870 -3.299 -3.307 1.00 95.69 127 GLU A N 1
ATOM 1044 C CA . GLU A 1 127 ? -5.296 -2.072 -3.868 1.00 95.69 127 GLU A CA 1
ATOM 1045 C C . GLU A 1 127 ? -6.175 -1.504 -4.999 1.00 95.69 127 GLU A C 1
ATOM 1047 O O . GLU A 1 127 ? -5.734 -1.418 -6.147 1.00 95.69 127 GLU A O 1
ATOM 1052 N N . PRO A 1 128 ? -7.431 -1.113 -4.711 1.00 93.06 128 PRO A N 1
ATOM 1053 C CA . PRO A 1 128 ? -8.358 -0.630 -5.736 1.00 93.06 128 PRO A CA 1
ATOM 1054 C C . PRO A 1 128 ? -8.002 0.759 -6.288 1.00 93.06 128 PRO A C 1
ATOM 1056 O O . PRO A 1 128 ? -8.549 1.170 -7.309 1.00 93.06 128 PRO A O 1
ATOM 1059 N N . ILE A 1 129 ? -7.125 1.500 -5.607 1.00 91.75 129 ILE A N 1
ATOM 1060 C CA . ILE A 1 129 ? -6.701 2.852 -5.979 1.00 91.75 129 ILE A CA 1
ATOM 1061 C C . ILE A 1 129 ? -5.184 2.987 -5.858 1.00 91.75 129 ILE A C 1
ATOM 1063 O O . ILE A 1 129 ? -4.555 2.358 -5.008 1.00 91.75 129 ILE A O 1
ATOM 1067 N N . VAL A 1 130 ? -4.606 3.842 -6.698 1.00 90.44 130 VAL A N 1
ATOM 1068 C CA . VAL A 1 130 ? -3.168 4.114 -6.779 1.00 90.44 130 VAL A CA 1
ATOM 1069 C C . VAL A 1 130 ? -2.934 5.619 -6.870 1.00 90.44 130 VAL A C 1
ATOM 1071 O O . VAL A 1 130 ? -3.693 6.337 -7.520 1.00 90.44 130 VAL A O 1
ATOM 1074 N N . GLU A 1 131 ? -1.872 6.106 -6.233 1.00 91.00 131 GLU A N 1
ATOM 1075 C CA . GLU A 1 131 ? -1.387 7.470 -6.451 1.00 91.00 131 GLU A CA 1
ATOM 1076 C C . GLU A 1 131 ? -0.798 7.613 -7.864 1.00 91.00 131 GLU A C 1
ATOM 1078 O O . GLU A 1 131 ? 0.187 6.953 -8.202 1.00 91.00 131 GLU A O 1
ATOM 1083 N N . SER A 1 132 ? -1.377 8.506 -8.671 1.00 88.00 132 SER A N 1
ATOM 1084 C CA . SER A 1 132 ? -0.840 8.823 -10.000 1.00 88.00 132 SER A CA 1
ATOM 1085 C C . SER A 1 132 ? 0.331 9.812 -9.926 1.00 88.00 132 SER A C 1
ATOM 1087 O O . SER A 1 132 ? 1.386 9.559 -10.497 1.00 88.00 132 SER A O 1
ATOM 1089 N N . THR A 1 133 ? 0.210 10.897 -9.152 1.00 88.75 133 THR A N 1
ATOM 1090 C CA . THR A 1 133 ? 1.235 11.953 -9.076 1.00 88.75 133 THR A CA 1
ATOM 1091 C C . THR A 1 133 ? 1.498 12.386 -7.636 1.00 88.75 133 THR A C 1
ATOM 1093 O O . THR A 1 133 ? 0.568 12.545 -6.847 1.00 88.75 133 THR A O 1
ATOM 1096 N N . GLN A 1 134 ? 2.773 12.629 -7.308 1.00 86.56 134 GLN A N 1
ATOM 1097 C CA . GLN A 1 134 ? 3.231 13.191 -6.035 1.00 86.56 134 GLN A CA 1
ATOM 1098 C C . GLN A 1 134 ? 4.198 14.361 -6.286 1.00 86.56 134 GLN A C 1
ATOM 1100 O O . GLN A 1 134 ? 4.732 14.528 -7.377 1.00 86.56 134 GLN A O 1
ATOM 1105 N N . VAL A 1 135 ? 4.572 15.102 -5.236 1.00 86.88 135 VAL A N 1
ATOM 1106 C CA . VAL A 1 135 ? 5.701 16.061 -5.292 1.00 86.88 135 VAL A CA 1
ATOM 1107 C C . VAL A 1 135 ? 7.047 15.403 -5.663 1.00 86.88 135 VAL A C 1
ATOM 1109 O O . VAL A 1 135 ? 8.015 16.089 -5.968 1.00 86.88 135 VAL A O 1
ATOM 1112 N N . LYS A 1 136 ? 7.133 14.064 -5.631 1.00 85.56 136 LYS A N 1
ATOM 1113 C CA . LYS A 1 136 ? 8.309 13.277 -6.047 1.00 85.56 136 LYS A CA 1
ATOM 1114 C C . LYS A 1 136 ? 8.238 12.826 -7.514 1.00 85.56 136 LYS A C 1
ATOM 1116 O O . LYS A 1 136 ? 8.960 11.906 -7.898 1.00 85.56 136 LYS A O 1
ATOM 1121 N N . GLY A 1 137 ? 7.386 13.473 -8.302 1.00 88.56 137 GLY A N 1
ATOM 1122 C CA . GLY A 1 137 ? 7.154 13.195 -9.711 1.00 88.56 137 GLY A CA 1
ATOM 1123 C C . GLY A 1 137 ? 5.899 12.364 -9.965 1.00 88.56 137 GLY A C 1
ATOM 1124 O O . GLY A 1 137 ? 5.218 11.912 -9.037 1.00 88.56 137 GLY A O 1
ATOM 1125 N N . THR A 1 138 ? 5.601 12.178 -11.246 1.00 89.00 138 THR A N 1
ATOM 1126 C CA . THR A 1 138 ? 4.461 11.383 -11.702 1.00 89.00 138 THR A CA 1
ATOM 1127 C C . THR A 1 138 ? 4.803 9.901 -11.891 1.00 89.00 138 THR A C 1
ATOM 1129 O O . THR A 1 138 ? 5.933 9.534 -12.221 1.00 89.00 138 THR A O 1
ATOM 1132 N N . SER A 1 139 ? 3.804 9.050 -11.661 1.00 87.75 139 SER A N 1
ATOM 1133 C CA . SER A 1 139 ? 3.761 7.607 -11.931 1.00 87.75 139 SER A CA 1
ATOM 1134 C C . SER A 1 139 ? 2.795 7.252 -13.078 1.00 87.75 139 SER A C 1
ATOM 1136 O O . SER A 1 139 ? 2.581 6.062 -13.331 1.00 87.75 139 SER A O 1
ATOM 1138 N N . ASP A 1 140 ? 2.237 8.261 -13.756 1.00 86.69 140 ASP A N 1
ATOM 1139 C CA . ASP A 1 140 ? 1.160 8.143 -14.744 1.00 86.69 140 ASP A CA 1
ATOM 1140 C C . ASP A 1 140 ? 1.606 7.478 -16.062 1.00 86.69 140 ASP A C 1
ATOM 1142 O O . ASP A 1 140 ? 1.382 6.282 -16.280 1.00 86.69 140 ASP A O 1
ATOM 1146 N N . THR A 1 141 ? 2.329 8.220 -16.910 1.00 85.50 141 THR A N 1
ATOM 1147 C CA . THR A 1 141 ? 2.871 7.727 -18.184 1.00 85.50 141 THR A CA 1
ATOM 1148 C C . THR A 1 141 ? 4.270 8.276 -18.493 1.00 85.50 141 THR A C 1
ATOM 1150 O O . THR A 1 141 ? 4.783 9.165 -17.820 1.00 85.50 141 THR A O 1
ATOM 1153 N N . HIS A 1 142 ? 4.909 7.717 -19.519 1.00 86.62 142 HIS A N 1
ATOM 1154 C CA . HIS A 1 142 ? 6.219 8.118 -20.027 1.00 86.62 142 HIS A CA 1
ATOM 1155 C C . HIS A 1 142 ? 6.137 8.308 -21.553 1.00 86.62 142 HIS A C 1
ATOM 1157 O O . HIS A 1 142 ? 5.426 7.530 -22.196 1.00 86.62 142 HIS A O 1
ATOM 1163 N N . PRO A 1 143 ? 6.938 9.186 -22.200 1.00 88.25 143 PRO A N 1
ATOM 1164 C CA . PRO A 1 143 ? 6.891 9.378 -23.661 1.00 88.25 143 PRO A CA 1
ATOM 1165 C C . PRO A 1 143 ? 7.239 8.125 -24.482 1.00 88.25 143 PRO A C 1
ATOM 1167 O O . PRO A 1 143 ? 7.015 8.067 -25.684 1.00 88.25 143 PRO A O 1
ATOM 1170 N N . ILE A 1 144 ? 7.804 7.103 -23.832 1.00 84.62 144 ILE A N 1
ATOM 1171 C CA . ILE A 1 144 ? 8.071 5.791 -24.446 1.00 84.62 144 ILE A CA 1
ATOM 1172 C C . ILE A 1 144 ? 6.775 4.976 -24.563 1.00 84.62 144 ILE A C 1
ATOM 1174 O O . ILE A 1 144 ? 6.618 4.209 -25.510 1.00 84.62 144 ILE A O 1
ATOM 1178 N N . LEU A 1 145 ? 5.862 5.127 -23.601 1.00 81.50 145 LEU A N 1
ATOM 1179 C CA . LEU A 1 145 ? 4.585 4.420 -23.548 1.00 81.50 145 LEU A CA 1
ATOM 1180 C C . LEU A 1 145 ? 3.496 5.177 -24.311 1.00 81.50 145 LEU A C 1
ATOM 1182 O O . LEU A 1 145 ? 2.744 4.553 -25.062 1.00 81.50 145 LEU A O 1
ATOM 1186 N N . SER A 1 146 ? 3.460 6.504 -24.178 1.00 85.25 146 SER A N 1
ATOM 1187 C CA . SER A 1 146 ? 2.488 7.390 -24.826 1.00 85.25 146 SER A CA 1
ATOM 1188 C C . SER A 1 146 ? 3.190 8.403 -25.744 1.00 85.25 146 SER A C 1
ATOM 1190 O O . SER A 1 146 ? 3.245 9.583 -25.418 1.00 85.25 146 SER A O 1
ATOM 1192 N N . PRO A 1 147 ? 3.755 7.974 -26.890 1.00 87.62 147 PRO A N 1
ATOM 1193 C CA . PRO A 1 147 ? 4.533 8.857 -27.766 1.00 87.62 147 PRO A CA 1
ATOM 1194 C C . PRO A 1 147 ? 3.702 9.957 -28.443 1.00 87.62 147 PRO A C 1
ATOM 1196 O O . PRO A 1 147 ? 4.264 10.967 -28.857 1.00 87.62 147 PRO A O 1
ATOM 1199 N N . ASP A 1 148 ? 2.387 9.756 -28.556 1.00 90.56 148 ASP A N 1
ATOM 1200 C CA . ASP A 1 148 ? 1.450 10.708 -29.164 1.00 90.56 148 ASP A CA 1
ATOM 1201 C C . ASP A 1 148 ? 0.778 11.629 -28.124 1.00 90.56 148 ASP A C 1
ATOM 1203 O O . ASP A 1 148 ? -0.071 12.445 -28.482 1.00 90.56 148 ASP A O 1
ATOM 1207 N N . ASP A 1 149 ? 1.123 11.488 -26.840 1.00 88.56 149 ASP A N 1
ATOM 1208 C CA . ASP A 1 149 ? 0.608 12.326 -25.756 1.00 88.56 149 ASP A CA 1
ATOM 1209 C C . ASP A 1 149 ? 1.613 13.437 -25.426 1.00 88.56 149 ASP A C 1
ATOM 1211 O O . ASP A 1 149 ? 2.710 13.189 -24.924 1.00 88.56 149 ASP A O 1
ATOM 1215 N N . GLU A 1 150 ? 1.218 14.679 -25.711 1.00 92.44 150 GLU A N 1
ATOM 1216 C CA . GLU A 1 150 ? 2.032 15.879 -25.493 1.00 92.44 150 GLU A CA 1
ATOM 1217 C C . GLU A 1 150 ? 2.357 16.136 -24.012 1.00 92.44 150 GLU A C 1
ATOM 1219 O O . GLU A 1 150 ? 3.282 16.892 -23.727 1.00 92.44 150 GLU A O 1
ATOM 1224 N N . TRP A 1 151 ? 1.628 15.515 -23.077 1.00 90.12 151 TRP A N 1
ATOM 1225 C CA . TRP A 1 151 ? 1.845 15.643 -21.633 1.00 90.12 151 TRP A CA 1
ATOM 1226 C C . TRP A 1 151 ? 2.588 14.453 -21.029 1.00 90.12 151 TRP A C 1
ATOM 1228 O O . TRP A 1 151 ? 2.811 14.419 -19.818 1.00 90.12 151 TRP A O 1
ATOM 1238 N N . ALA A 1 152 ? 3.013 13.490 -21.851 1.00 88.25 152 ALA A N 1
ATOM 1239 C CA . ALA A 1 152 ? 3.650 12.279 -21.359 1.00 88.25 152 ALA A CA 1
ATOM 1240 C C . ALA A 1 152 ? 4.997 12.521 -20.662 1.00 88.25 152 ALA A C 1
ATOM 1242 O O . ALA A 1 152 ? 5.493 11.604 -20.017 1.00 88.25 152 ALA A O 1
ATOM 1243 N N . ASP A 1 153 ? 5.605 13.707 -20.793 1.00 89.75 153 ASP A N 1
ATOM 1244 C CA . ASP A 1 153 ? 6.850 14.097 -20.120 1.00 89.75 153 ASP A CA 1
ATOM 1245 C C . ASP A 1 153 ? 6.651 14.963 -18.859 1.00 89.75 153 ASP A C 1
ATOM 1247 O O . ASP A 1 153 ? 7.633 15.358 -18.219 1.00 89.75 153 ASP A O 1
ATOM 1251 N N . PHE A 1 154 ? 5.402 15.229 -18.463 1.00 90.69 154 PHE A N 1
ATOM 1252 C CA . PHE A 1 154 ? 5.074 16.081 -17.324 1.00 90.69 154 PHE A CA 1
ATOM 1253 C C . PHE A 1 154 ? 5.609 15.512 -16.000 1.00 90.69 154 PHE A C 1
ATOM 1255 O O . PHE A 1 154 ? 5.312 14.381 -15.632 1.00 90.69 154 PHE A O 1
ATOM 1262 N N . GLU A 1 155 ? 6.378 16.314 -15.253 1.00 91.00 155 GLU A N 1
ATOM 1263 C CA . GLU A 1 155 ? 6.863 16.006 -13.893 1.00 91.00 155 GLU A CA 1
ATOM 1264 C C . GLU A 1 155 ? 7.501 14.606 -13.731 1.00 91.00 155 GLU A C 1
ATOM 1266 O O . GLU A 1 155 ? 7.414 13.967 -12.675 1.00 91.00 155 GLU A O 1
ATOM 1271 N N . ILE A 1 156 ? 8.185 14.105 -14.767 1.00 88.44 156 ILE A N 1
ATOM 1272 C CA . ILE A 1 156 ? 8.942 12.853 -14.667 1.00 88.44 156 ILE A CA 1
ATOM 1273 C C . ILE A 1 156 ? 10.141 13.049 -13.743 1.00 88.44 156 ILE A C 1
ATOM 1275 O O . ILE A 1 156 ? 11.005 13.899 -13.966 1.00 88.44 156 ILE A O 1
ATOM 1279 N N . PHE A 1 157 ? 10.250 12.176 -12.742 1.00 88.12 157 PHE A N 1
ATOM 1280 C CA . PHE A 1 157 ? 11.453 12.049 -11.928 1.00 88.12 157 PHE A CA 1
ATOM 1281 C C . PHE A 1 157 ? 12.298 10.867 -12.432 1.00 88.12 157 PHE A C 1
ATOM 1283 O O . PHE A 1 157 ? 12.003 9.718 -12.101 1.00 88.12 157 PHE A O 1
ATOM 1290 N N . PRO A 1 158 ? 13.365 11.104 -13.222 1.00 85.12 158 PRO A N 1
ATOM 1291 C CA . PRO A 1 158 ? 14.050 10.034 -13.947 1.00 85.12 158 PRO A CA 1
ATOM 1292 C C . PRO A 1 158 ? 15.061 9.271 -13.083 1.00 85.12 158 PRO A C 1
ATOM 1294 O O . PRO A 1 158 ? 15.730 8.366 -13.577 1.00 85.12 158 PRO A O 1
ATOM 1297 N N . TYR A 1 159 ? 15.229 9.646 -11.814 1.00 85.81 159 TYR A N 1
ATOM 1298 C CA . TYR A 1 159 ? 16.251 9.085 -10.938 1.00 85.81 159 TYR A CA 1
ATOM 1299 C C . TYR A 1 159 ? 15.658 8.143 -9.896 1.00 85.81 159 TYR A C 1
ATOM 1301 O O . TYR A 1 159 ? 14.516 8.266 -9.465 1.00 85.81 159 TYR A O 1
ATOM 1309 N N . ARG A 1 160 ? 16.482 7.220 -9.416 1.00 79.94 160 ARG A N 1
ATOM 1310 C CA . ARG A 1 160 ? 16.140 6.356 -8.294 1.00 79.94 160 ARG A CA 1
ATOM 1311 C C . ARG A 1 160 ? 16.135 7.136 -6.991 1.00 79.94 160 ARG A C 1
ATOM 1313 O O . ARG A 1 160 ? 17.097 7.832 -6.646 1.00 79.94 160 ARG A O 1
ATOM 1320 N N . ILE A 1 161 ? 15.076 6.946 -6.216 1.00 79.38 161 ILE A N 1
ATOM 1321 C CA . ILE A 1 161 ? 14.927 7.592 -4.916 1.00 79.38 161 ILE A CA 1
ATOM 1322 C C . ILE A 1 161 ? 16.011 7.076 -3.961 1.00 79.38 161 ILE A C 1
ATOM 1324 O O . ILE A 1 161 ? 16.232 5.876 -3.824 1.00 79.38 161 ILE A O 1
ATOM 1328 N N . GLY A 1 162 ? 16.736 8.001 -3.329 1.00 75.44 162 GLY A N 1
ATOM 1329 C CA . GLY A 1 162 ? 17.789 7.678 -2.360 1.00 75.44 162 GLY A CA 1
ATOM 1330 C C . GLY A 1 162 ? 19.096 7.121 -2.947 1.00 75.44 162 GLY A C 1
ATOM 1331 O O . GLY A 1 162 ? 19.986 6.774 -2.174 1.00 75.44 162 GLY A O 1
ATOM 1332 N N . ARG A 1 163 ? 19.259 7.054 -4.280 1.00 73.25 163 ARG A N 1
ATOM 1333 C CA . ARG A 1 163 ? 20.457 6.486 -4.946 1.00 73.25 163 ARG A CA 1
ATOM 1334 C C . ARG A 1 163 ? 21.196 7.457 -5.879 1.00 73.25 163 ARG A C 1
ATOM 1336 O O . ARG A 1 163 ? 21.859 7.040 -6.832 1.00 73.25 163 ARG A O 1
ATOM 1343 N N . GLY A 1 164 ? 21.116 8.757 -5.599 1.00 74.94 164 GLY A N 1
ATOM 1344 C CA . GLY A 1 164 ? 21.813 9.790 -6.374 1.00 74.94 164 GLY A CA 1
ATOM 1345 C C . GLY A 1 164 ? 21.351 9.850 -7.836 1.00 74.94 164 GLY A C 1
ATOM 1346 O O . GLY A 1 164 ? 20.175 9.660 -8.122 1.00 74.94 164 GLY A O 1
ATOM 1347 N N . LYS A 1 165 ? 22.276 10.101 -8.774 1.00 81.56 165 LYS A N 1
ATOM 1348 C CA . LYS A 1 165 ? 21.992 10.237 -10.220 1.00 81.56 165 LYS A CA 1
ATOM 1349 C C . LYS A 1 165 ? 21.898 8.894 -10.962 1.00 81.56 165 LYS A C 1
ATOM 1351 O O . LYS A 1 165 ? 22.358 8.775 -12.094 1.00 81.56 165 LYS A O 1
ATOM 1356 N N . THR A 1 166 ? 21.353 7.869 -10.316 1.00 83.69 166 THR A N 1
ATOM 1357 C CA . THR A 1 166 ? 21.091 6.582 -10.975 1.00 83.69 166 THR A CA 1
ATOM 1358 C C . THR A 1 166 ? 19.736 6.669 -11.659 1.00 83.69 166 THR A C 1
ATOM 1360 O O . THR A 1 166 ? 18.769 7.013 -10.988 1.00 83.69 166 THR A O 1
ATOM 1363 N N . TYR A 1 167 ? 19.649 6.381 -12.958 1.00 85.25 167 TYR A N 1
ATOM 1364 C CA . TYR A 1 167 ? 18.370 6.413 -13.670 1.00 85.25 167 TYR A CA 1
ATOM 1365 C C . TYR A 1 167 ? 17.437 5.286 -13.201 1.00 85.25 167 TYR A C 1
ATOM 1367 O O . TYR A 1 167 ? 17.885 4.170 -12.918 1.00 85.25 167 TYR A O 1
ATOM 1375 N N . SER A 1 168 ? 16.150 5.604 -13.079 1.00 81.94 168 SER A N 1
ATOM 1376 C CA . SER A 1 168 ? 15.083 4.622 -12.884 1.00 81.94 168 SER A CA 1
ATOM 1377 C C . SER A 1 168 ? 14.740 3.976 -14.226 1.00 81.94 168 SER A C 1
ATOM 1379 O O . SER A 1 168 ? 14.934 4.590 -15.277 1.00 81.94 168 SER A O 1
ATOM 1381 N N . ASP A 1 169 ? 14.232 2.749 -14.196 1.00 81.94 169 ASP A N 1
ATOM 1382 C CA . ASP A 1 169 ? 13.577 2.159 -15.362 1.00 81.94 169 ASP A CA 1
ATOM 1383 C C . ASP A 1 169 ? 12.423 3.085 -15.808 1.00 81.94 169 ASP A C 1
ATOM 1385 O O . ASP A 1 169 ? 11.563 3.393 -14.981 1.00 81.94 169 ASP A O 1
ATOM 1389 N N . PRO A 1 170 ? 12.369 3.553 -17.069 1.00 73.81 170 PRO A N 1
ATOM 1390 C CA . PRO A 1 170 ? 11.230 4.316 -17.587 1.00 73.81 170 PRO A CA 1
ATOM 1391 C C . PRO A 1 170 ? 9.895 3.578 -17.435 1.00 73.81 170 PRO A C 1
ATOM 1393 O O . PRO A 1 170 ? 8.854 4.209 -17.274 1.00 73.81 170 PRO A O 1
ATOM 1396 N N . MET A 1 171 ? 9.935 2.241 -17.402 1.00 68.62 171 MET A N 1
ATOM 1397 C CA . MET A 1 171 ? 8.791 1.382 -17.102 1.00 68.62 171 MET A CA 1
ATOM 1398 C C . MET A 1 171 ? 8.381 1.424 -15.625 1.00 68.62 171 MET A C 1
ATOM 1400 O O . MET A 1 171 ? 7.456 0.725 -15.245 1.00 68.62 171 MET A O 1
ATOM 1404 N N . ALA A 1 172 ? 9.047 2.197 -14.761 1.00 62.09 172 ALA A N 1
ATOM 1405 C CA . ALA A 1 172 ? 8.584 2.478 -13.400 1.00 62.09 172 ALA A CA 1
ATOM 1406 C C . ALA A 1 172 ? 7.354 3.394 -13.369 1.00 62.09 172 ALA A C 1
ATOM 1408 O O . ALA A 1 172 ? 6.647 3.427 -12.361 1.00 62.09 172 ALA A O 1
ATOM 1409 N N . VAL A 1 173 ? 7.101 4.114 -14.462 1.00 62.19 173 VAL A N 1
ATOM 1410 C CA . VAL A 1 173 ? 5.897 4.910 -14.687 1.00 62.19 173 VAL A CA 1
ATOM 1411 C C . VAL A 1 173 ? 4.885 3.986 -15.373 1.00 62.19 173 VAL A C 1
ATOM 1413 O O . VAL A 1 173 ? 5.167 3.444 -16.440 1.00 62.19 173 VAL A O 1
ATOM 1416 N N . MET A 1 174 ? 3.792 3.650 -14.686 1.00 64.44 174 MET A N 1
ATOM 1417 C CA . MET A 1 174 ? 3.119 2.350 -14.868 1.00 64.44 174 MET A CA 1
ATOM 1418 C C . MET A 1 174 ? 1.607 2.419 -15.063 1.00 64.44 174 MET A C 1
ATOM 1420 O O . MET A 1 174 ? 1.033 1.385 -15.414 1.00 64.44 174 MET A O 1
ATOM 1424 N N . LEU A 1 175 ? 0.94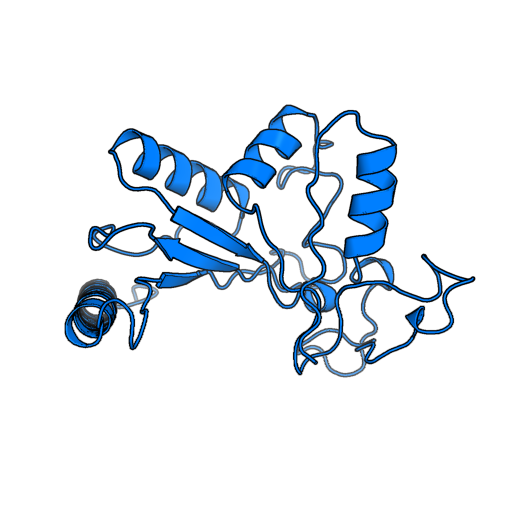3 3.562 -14.852 1.00 59.53 175 LEU A N 1
ATOM 1425 C CA . LEU A 1 175 ? -0.520 3.592 -14.953 1.00 59.53 175 LEU A CA 1
ATOM 1426 C C . LEU A 1 175 ? -0.975 3.259 -16.380 1.00 59.53 175 LEU A C 1
ATOM 1428 O O . LEU A 1 175 ? -1.835 2.399 -16.567 1.00 59.53 175 LEU A O 1
ATOM 1432 N N . ASP A 1 176 ? -0.315 3.821 -17.390 1.00 52.44 176 ASP A N 1
ATOM 1433 C CA . ASP A 1 176 ? -0.632 3.533 -18.792 1.00 52.44 176 ASP A CA 1
ATOM 1434 C C . ASP A 1 176 ? -0.283 2.089 -19.214 1.00 52.44 176 ASP A C 1
ATOM 1436 O O . ASP A 1 176 ? -1.035 1.447 -19.951 1.00 52.44 176 ASP A O 1
ATOM 1440 N N . ARG A 1 177 ? 0.801 1.507 -18.680 1.00 58.97 177 ARG A N 1
ATOM 1441 C CA . ARG A 1 177 ? 1.133 0.094 -18.932 1.00 58.97 177 ARG A CA 1
ATOM 1442 C C . ARG A 1 177 ? 0.080 -0.844 -18.344 1.00 58.97 177 ARG A C 1
ATOM 1444 O O . ARG A 1 177 ? -0.347 -1.764 -19.035 1.00 58.97 177 ARG A O 1
ATOM 1451 N N . LEU A 1 178 ? -0.355 -0.606 -17.104 1.00 61.22 178 LEU A N 1
ATOM 1452 C CA . LEU A 1 178 ? -1.429 -1.374 -16.468 1.00 61.22 178 LEU A CA 1
ATOM 1453 C C . LEU A 1 178 ? -2.720 -1.282 -17.264 1.00 61.22 178 LEU A C 1
ATOM 1455 O O . LEU A 1 178 ? -3.377 -2.296 -17.440 1.00 61.22 178 LEU A O 1
ATOM 1459 N N . ILE A 1 179 ? -3.072 -0.096 -17.767 1.00 54.81 179 ILE A N 1
ATOM 1460 C CA . ILE A 1 179 ? -4.254 0.096 -18.612 1.00 54.81 179 ILE A CA 1
ATOM 1461 C C . ILE A 1 179 ? -4.112 -0.691 -19.912 1.00 54.81 179 ILE A C 1
ATOM 1463 O O . ILE A 1 179 ? -5.030 -1.409 -20.287 1.00 54.81 179 ILE A O 1
ATOM 1467 N N . LYS A 1 180 ? -2.966 -0.621 -20.594 1.00 54.25 180 LYS A N 1
ATOM 1468 C CA . LYS A 1 180 ? -2.737 -1.348 -21.853 1.00 54.25 180 LYS A CA 1
ATOM 1469 C C . LYS A 1 180 ? -2.716 -2.864 -21.661 1.00 54.25 180 LYS A C 1
ATOM 1471 O O . LYS A 1 180 ? -3.296 -3.586 -22.469 1.00 54.25 180 LYS A O 1
ATOM 1476 N N . GLU A 1 181 ? -2.104 -3.349 -20.584 1.00 57.94 181 GLU A N 1
ATOM 1477 C CA . GLU A 1 181 ? -2.113 -4.769 -20.221 1.00 57.94 181 GLU A CA 1
ATOM 1478 C C . GLU A 1 181 ? -3.513 -5.215 -19.774 1.00 57.94 181 GLU A C 1
ATOM 1480 O O . GLU A 1 181 ? -3.968 -6.267 -20.210 1.00 57.94 181 GLU A O 1
ATOM 1485 N N . ALA A 1 182 ? -4.256 -4.384 -19.037 1.00 51.62 182 ALA A N 1
ATOM 1486 C CA . ALA A 1 182 ? -5.642 -4.629 -18.629 1.00 51.62 182 ALA A CA 1
ATOM 1487 C C . ALA A 1 182 ? -6.686 -4.452 -19.736 1.00 51.62 182 ALA A C 1
ATOM 1489 O O . ALA A 1 182 ? -7.789 -4.954 -19.610 1.00 51.62 182 ALA A O 1
ATOM 1490 N N . LEU A 1 183 ? -6.376 -3.757 -20.829 1.00 45.31 183 LEU A N 1
ATOM 1491 C CA . LEU A 1 183 ? -7.195 -3.759 -22.044 1.00 45.31 183 LEU A CA 1
ATOM 1492 C C . LEU A 1 183 ? -6.921 -5.011 -22.898 1.00 45.31 183 LEU A C 1
ATOM 1494 O O . LEU A 1 183 ? -7.729 -5.355 -23.762 1.00 45.31 183 LEU A O 1
ATOM 1498 N N . GLY A 1 184 ? -5.803 -5.704 -22.648 1.00 44.22 184 GLY A N 1
ATOM 1499 C CA . GLY A 1 184 ? -5.494 -7.036 -23.173 1.00 44.22 184 GLY A CA 1
ATOM 1500 C C . GLY A 1 184 ? -5.895 -8.193 -22.243 1.00 44.22 184 GLY A C 1
ATOM 1501 O O . GLY A 1 184 ? -6.072 -9.314 -22.718 1.00 44.22 184 GLY A O 1
ATOM 1502 N N . TRP A 1 185 ? -6.054 -7.943 -20.941 1.00 45.81 185 TRP A N 1
ATOM 1503 C CA . TRP A 1 185 ? -6.603 -8.868 -19.946 1.00 45.81 185 TRP A CA 1
ATOM 1504 C C . TRP A 1 185 ? -8.107 -8.615 -19.808 1.00 45.81 185 TRP A C 1
ATOM 1506 O O . TRP A 1 185 ? -8.552 -7.484 -19.742 1.00 45.81 185 TRP A O 1
ATOM 1516 N N . SER A 1 186 ? -8.952 -9.636 -19.733 1.00 40.03 186 SER A N 1
ATOM 1517 C CA . SER A 1 186 ? -10.415 -9.444 -19.671 1.00 40.03 186 SER A CA 1
ATOM 1518 C C . SER A 1 186 ? -10.952 -8.918 -18.318 1.00 40.03 186 SER A C 1
ATOM 1520 O O . SER A 1 186 ? -12.142 -9.067 -18.031 1.00 40.03 186 SER A O 1
ATOM 1522 N N . GLY A 1 187 ? -10.102 -8.332 -17.469 1.00 42.44 187 GLY A N 1
ATOM 1523 C CA . GLY A 1 187 ? -10.409 -7.909 -16.099 1.00 42.44 187 GLY A CA 1
ATOM 1524 C C . GLY A 1 187 ? -10.710 -6.412 -15.977 1.00 42.44 187 GLY A C 1
ATOM 1525 O O . GLY A 1 187 ? -10.011 -5.568 -16.526 1.00 42.44 187 GLY A O 1
ATOM 1526 N N . LYS A 1 188 ? -11.766 -6.064 -15.234 1.00 39.44 188 LYS A N 1
ATOM 1527 C CA . LYS A 1 188 ? -12.230 -4.682 -15.028 1.00 39.44 188 LYS A CA 1
ATOM 1528 C C . LYS A 1 188 ? -11.271 -3.897 -14.120 1.00 39.44 188 LYS A C 1
ATOM 1530 O O . LYS A 1 188 ? -11.459 -3.893 -12.907 1.00 39.44 188 LYS A O 1
ATOM 1535 N N . ILE A 1 189 ? -10.305 -3.175 -14.686 1.00 43.12 189 ILE A N 1
ATOM 1536 C CA . ILE A 1 189 ? -9.631 -2.088 -13.958 1.00 43.12 189 ILE A CA 1
ATOM 1537 C C . ILE A 1 189 ? -10.443 -0.804 -14.161 1.00 43.12 189 ILE A C 1
ATOM 1539 O O . ILE A 1 189 ? -10.575 -0.302 -15.275 1.00 43.12 189 ILE A O 1
ATOM 1543 N N . GLY A 1 190 ? -11.038 -0.290 -13.084 1.00 36.50 190 GLY A N 1
ATOM 1544 C CA . GLY A 1 190 ? -11.700 1.011 -13.084 1.00 36.50 190 GLY A CA 1
ATOM 1545 C C . GLY A 1 190 ? -10.668 2.118 -12.906 1.00 36.50 190 GLY A C 1
ATOM 1546 O O . GLY A 1 190 ? -10.175 2.314 -11.802 1.00 36.50 190 GLY A O 1
ATOM 1547 N N . VAL A 1 191 ? -10.350 2.852 -13.971 1.00 41.69 191 VAL A N 1
ATOM 1548 C CA . VAL A 1 191 ? -9.492 4.042 -13.883 1.00 41.69 191 VAL A CA 1
ATOM 1549 C C . VAL A 1 191 ? -10.377 5.273 -13.766 1.00 41.69 191 VAL A C 1
ATOM 1551 O O . VAL A 1 191 ? -11.090 5.624 -14.703 1.00 41.69 191 VAL A O 1
ATOM 1554 N N . THR A 1 192 ? -10.336 5.933 -12.611 1.00 34.94 192 THR A N 1
ATOM 1555 C CA . THR A 1 192 ? -10.947 7.254 -12.425 1.00 34.94 192 THR A CA 1
ATOM 1556 C C . THR A 1 192 ? -9.824 8.273 -12.296 1.00 34.94 192 THR A C 1
ATOM 1558 O O . THR A 1 192 ? -9.071 8.238 -11.327 1.00 34.94 192 THR A O 1
ATOM 1561 N N . HIS A 1 193 ? -9.706 9.168 -13.275 1.00 34.34 193 HIS A N 1
ATOM 1562 C CA . HIS A 1 193 ? -8.821 10.326 -13.177 1.00 34.34 193 HIS A CA 1
ATOM 1563 C C . HIS A 1 193 ? -9.510 11.360 -12.281 1.00 34.34 193 HIS A C 1
ATOM 1565 O O . HIS A 1 193 ? -10.578 11.865 -12.629 1.00 34.34 193 HIS A O 1
ATOM 1571 N N . ILE A 1 194 ? -8.941 11.645 -11.108 1.00 27.39 194 ILE A N 1
ATOM 1572 C CA . ILE A 1 194 ? -9.383 12.769 -10.277 1.00 27.39 194 ILE A CA 1
ATOM 1573 C C . ILE A 1 194 ? -8.527 13.970 -10.674 1.00 27.39 194 ILE A C 1
ATOM 1575 O O . ILE A 1 194 ? -7.405 14.123 -10.199 1.00 27.39 194 ILE A O 1
ATOM 1579 N N . ASN A 1 195 ? -9.063 14.804 -11.565 1.00 24.17 195 ASN A N 1
ATOM 1580 C CA . ASN A 1 195 ? -8.499 16.118 -11.853 1.00 24.17 195 ASN A CA 1
ATOM 1581 C C . ASN A 1 195 ? -8.880 17.059 -10.708 1.00 24.17 195 ASN A C 1
ATOM 1583 O O . ASN A 1 195 ? -10.063 17.295 -10.463 1.00 24.17 195 ASN A O 1
ATOM 1587 N N . LEU A 1 196 ? -7.880 17.567 -9.992 1.00 24.78 196 LEU A N 1
ATOM 1588 C CA . LEU A 1 196 ? -8.057 18.682 -9.069 1.00 24.78 196 LEU A CA 1
ATOM 1589 C C . LEU A 1 196 ? -7.826 19.972 -9.869 1.00 24.78 196 LEU A C 1
ATOM 1591 O O . LEU A 1 196 ? -6.681 20.392 -10.025 1.00 24.78 196 LEU A O 1
ATOM 1595 N N . GLU A 1 197 ? -8.905 20.538 -10.419 1.00 29.81 197 GLU A N 1
ATOM 1596 C CA . GLU A 1 197 ? -8.957 21.952 -10.840 1.00 29.81 197 GLU A CA 1
ATOM 1597 C C . GLU A 1 197 ? -9.289 22.861 -9.648 1.00 29.81 197 GLU A C 1
ATOM 1599 O O . GLU A 1 197 ? -10.148 22.467 -8.820 1.00 29.81 197 GLU A O 1
#

pLDDT: mean 84.39, std 17.29, range [24.17, 98.62]

Radius of gyration: 17.93 Å; chains: 1; bounding box: 42×39×53 Å

Sequence (197 aa):
MPMFDYNVHKTAWKEIAESAERNYEPGKFTTFIGYEFTTNSGDLEGGNLHRNVLFESSNYPERPWTRIDSMNPEDLWSWMDKLRDLGLDSIAIPHNSNGSNGRMFETKYWNGSLVDDQYADFRMRNEPIVESTQVKGTSDTHPILSPDDEWADFEIFPYRIGRGKTYSDPMAVMLDRLIKEALGWSGKIGVTHINLE

Secondary structure (DSSP, 8-state):
--SS-HHHHHHHHHHHHHHHHHH-BTTTB----EEEE--B-SSSS--B--EEEEESSS---SS---TTT-S-HHHHHHHHHHHHHTT--EEEEE--GGGGTT-TT-SB-TTSPBP-HHHHHHHHHH------EETTEE-S--TTT-TT-TTTTTT---B-TTSSSPBPPGGG--HHHHHHHHHHSSS----------